Protein AF-0000000087150047 (afdb_homodimer)

Structure (mmCIF, N/CA/C/O backbone):
data_AF-0000000087150047-model_v1
#
loop_
_entity.id
_entity.type
_entity.pdbx_description
1 polymer 'LexA repressor'
#
loop_
_atom_site.group_PDB
_atom_site.id
_atom_site.type_symbol
_atom_site.label_atom_id
_atom_site.label_alt_id
_atom_site.label_comp_id
_atom_site.label_asym_id
_atom_site.label_entity_id
_atom_site.label_seq_id
_atom_site.pdbx_PDB_ins_code
_atom_site.Cartn_x
_atom_site.Cartn_y
_atom_site.Cartn_z
_atom_site.occupancy
_atom_site.B_iso_or_equiv
_atom_site.auth_seq_id
_atom_site.auth_comp_id
_atom_site.auth_asym_id
_atom_site.auth_atom_id
_atom_site.pdbx_PDB_model_num
ATOM 1 N N . MET A 1 1 ? -23.859 -10.047 -27.5 1 30.77 1 MET A N 1
ATOM 2 C CA . MET A 1 1 ? -22.578 -9.75 -26.875 1 30.77 1 MET A CA 1
ATOM 3 C C . MET A 1 1 ? -22.578 -10.164 -25.406 1 30.77 1 MET A C 1
ATOM 5 O O . MET A 1 1 ? -23.469 -9.805 -24.656 1 30.77 1 MET A O 1
ATOM 9 N N . ALA A 1 2 ? -22.109 -11.375 -25.078 1 34.12 2 ALA A N 1
ATOM 10 C CA . ALA A 1 2 ? -22.156 -11.922 -23.719 1 34.12 2 ALA A CA 1
ATOM 11 C C . ALA A 1 2 ? -21.516 -10.961 -22.719 1 34.12 2 ALA A C 1
ATOM 13 O O . ALA A 1 2 ? -20.422 -10.453 -22.938 1 34.12 2 ALA A O 1
ATOM 14 N N . LYS A 1 3 ? -22.312 -10.109 -22.203 1 35.81 3 LYS A N 1
ATOM 15 C CA . LYS A 1 3 ? -21.828 -9.32 -21.078 1 35.81 3 LYS A CA 1
ATOM 16 C C . LYS A 1 3 ? -20.953 -10.172 -20.156 1 35.81 3 LYS A C 1
ATOM 18 O O . LYS A 1 3 ? -21.438 -11.156 -19.578 1 35.81 3 LYS A O 1
ATOM 23 N N . VAL A 1 4 ? -19.859 -10.711 -20.625 1 35.69 4 VAL A N 1
ATOM 24 C CA . VAL A 1 4 ? -18.953 -11.391 -19.703 1 35.69 4 VAL A CA 1
ATOM 25 C C . VAL A 1 4 ? -19.078 -1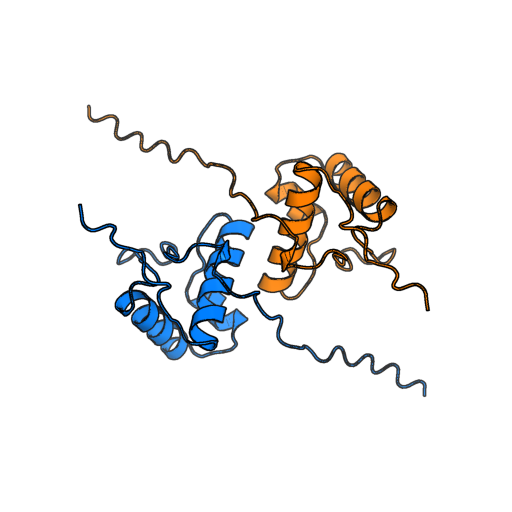0.789 -18.312 1 35.69 4 VAL A C 1
ATOM 27 O O . VAL A 1 4 ? -18.688 -9.641 -18.078 1 35.69 4 VAL A O 1
ATOM 30 N N . SER A 1 5 ? -20.219 -10.719 -17.812 1 40.25 5 SER A N 1
ATOM 31 C CA . SER A 1 5 ? -20.422 -10.344 -16.422 1 40.25 5 SER A CA 1
ATOM 32 C C . SER A 1 5 ? -19.25 -10.773 -15.547 1 40.25 5 SER A C 1
ATOM 34 O O . SER A 1 5 ? -18.844 -11.938 -15.578 1 40.25 5 SER A O 1
ATOM 36 N N . HIS A 1 6 ? -18.062 -10.047 -15.625 1 42.91 6 HIS A N 1
ATOM 37 C CA . HIS A 1 6 ? -16.938 -10.32 -14.742 1 42.91 6 HIS A CA 1
ATOM 38 C C . HIS A 1 6 ? -17.406 -10.961 -13.438 1 42.91 6 HIS A C 1
ATOM 40 O O . HIS A 1 6 ? -18.016 -10.297 -12.602 1 42.91 6 HIS A O 1
ATOM 46 N N . SER A 1 7 ? -17.953 -12.086 -13.391 1 45.75 7 SER A N 1
ATOM 47 C CA . SER A 1 7 ? -18.188 -12.875 -12.188 1 45.75 7 SER A CA 1
ATOM 48 C C . SER A 1 7 ? -17.234 -12.477 -11.062 1 45.75 7 SER A C 1
ATOM 50 O O . SER A 1 7 ? -16.062 -12.18 -11.312 1 45.75 7 SER A O 1
ATOM 52 N N . ALA A 1 8 ? -17.625 -11.773 -10.047 1 52.5 8 ALA A N 1
ATOM 53 C CA . ALA A 1 8 ? -16.875 -11.539 -8.82 1 52.5 8 ALA A CA 1
ATOM 54 C C . ALA A 1 8 ? -15.93 -12.703 -8.531 1 52.5 8 ALA A C 1
ATOM 56 O O . ALA A 1 8 ? -16.375 -13.828 -8.297 1 52.5 8 ALA A O 1
ATOM 57 N N . LYS A 1 9 ? -14.781 -12.898 -9.398 1 61.41 9 LYS A N 1
ATOM 58 C CA . LYS A 1 9 ? -13.859 -14 -9.109 1 61.41 9 LYS A CA 1
ATOM 59 C C . LYS A 1 9 ? -13.695 -14.195 -7.609 1 61.41 9 LYS A C 1
ATOM 61 O O . LYS A 1 9 ? -13.359 -13.258 -6.887 1 61.41 9 LYS A O 1
ATOM 66 N N . ALA A 1 10 ? -14.328 -15.258 -7.066 1 83.75 10 ALA A N 1
ATOM 67 C CA . ALA A 1 10 ? -14.336 -15.641 -5.656 1 83.75 10 ALA A CA 1
ATOM 68 C C . ALA A 1 10 ? -12.953 -16.094 -5.203 1 83.75 10 ALA A C 1
ATOM 70 O O . ALA A 1 10 ? -12.219 -16.734 -5.961 1 83.75 10 ALA A O 1
ATOM 71 N N . PHE A 1 11 ? -12.305 -15.477 -4.426 1 95.06 11 PHE A N 1
ATOM 72 C CA . PHE A 1 11 ? -11.07 -15.922 -3.787 1 95.06 11 PHE A CA 1
ATOM 73 C C . PHE A 1 11 ? -11.273 -16.109 -2.289 1 95.06 11 PHE A C 1
ATOM 75 O O . PHE A 1 11 ? -12.234 -15.586 -1.718 1 95.06 11 PHE A O 1
ATOM 82 N N . THR A 1 12 ? -10.5 -17.047 -1.803 1 95.88 12 THR A N 1
ATOM 83 C CA . THR A 1 12 ? -10.516 -17.266 -0.362 1 95.88 12 THR A CA 1
ATOM 84 C C . THR A 1 12 ? -9.977 -16.047 0.382 1 95.88 12 THR A C 1
ATOM 86 O O . THR A 1 12 ? -9.336 -15.188 -0.219 1 95.88 12 THR A O 1
ATOM 89 N N . PRO A 1 13 ? -10.148 -15.992 1.687 1 95.88 13 PRO A N 1
ATOM 90 C CA . PRO A 1 13 ? -9.586 -14.883 2.469 1 95.88 13 PRO A CA 1
ATOM 91 C C . PRO A 1 13 ? -8.07 -14.773 2.342 1 95.88 13 PRO A C 1
ATOM 93 O O . PRO A 1 13 ? -7.535 -13.672 2.23 1 95.88 13 PRO A O 1
ATOM 96 N N . LYS A 1 14 ? -7.402 -15.844 2.344 1 96.88 14 LYS A N 1
ATOM 97 C CA . LYS A 1 14 ? -5.949 -15.836 2.215 1 96.88 14 LYS A CA 1
ATOM 98 C C . LYS A 1 14 ? -5.523 -15.328 0.841 1 96.88 14 LYS A C 1
ATOM 100 O O . LYS A 1 14 ? -4.602 -14.516 0.734 1 96.88 14 LYS A O 1
ATOM 105 N N . GLN A 1 15 ? -6.172 -15.812 -0.179 1 98.06 15 GLN A N 1
ATOM 106 C CA . GLN A 1 15 ? -5.91 -15.344 -1.533 1 98.06 15 GLN A CA 1
ATOM 107 C C . GLN A 1 15 ? -6.133 -13.836 -1.645 1 98.06 15 GLN A C 1
ATOM 109 O O . GLN A 1 15 ? -5.344 -13.133 -2.277 1 98.06 15 GLN A O 1
ATOM 114 N N . GLY A 1 16 ? -7.207 -13.438 -0.974 1 97.88 16 GLY A N 1
ATOM 115 C CA . GLY A 1 16 ? -7.523 -12.023 -0.966 1 97.88 16 GLY A CA 1
ATOM 116 C C . GLY A 1 16 ? -6.43 -11.172 -0.348 1 97.88 16 GLY A C 1
ATOM 1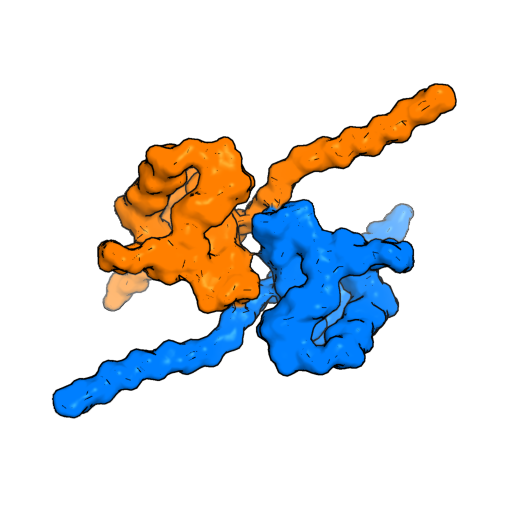17 O O . GLY A 1 16 ? -6.129 -10.078 -0.843 1 97.88 16 GLY A O 1
ATOM 118 N N . GLN A 1 17 ? -5.863 -11.648 0.708 1 98.06 17 GLN A N 1
ATOM 119 C CA . GLN A 1 17 ? -4.785 -10.922 1.364 1 98.06 17 GLN A CA 1
ATOM 120 C C . GLN A 1 17 ? -3.564 -10.805 0.456 1 98.06 17 GLN A C 1
ATOM 122 O O . GLN A 1 17 ? -2.898 -9.773 0.43 1 98.06 17 GLN A O 1
ATOM 127 N N . TYR A 1 18 ? -3.254 -11.875 -0.279 1 98.56 18 TYR A N 1
ATOM 128 C CA . TYR A 1 18 ? -2.156 -11.805 -1.237 1 98.56 18 TYR A CA 1
ATOM 129 C C . TYR A 1 18 ? -2.459 -10.797 -2.34 1 98.56 18 TYR A C 1
ATOM 131 O O . TYR A 1 18 ? -1.593 -10.008 -2.723 1 98.56 18 TYR A O 1
ATOM 139 N N . LEU A 1 19 ? -3.691 -10.828 -2.822 1 98.5 19 LEU A N 1
ATOM 140 C CA . LEU A 1 19 ? -4.09 -9.883 -3.861 1 98.5 19 LEU A CA 1
ATOM 141 C C . LEU A 1 19 ? -4 -8.445 -3.357 1 98.5 19 LEU A C 1
ATOM 143 O O . LEU A 1 19 ? -3.51 -7.562 -4.066 1 98.5 19 LEU A O 1
ATOM 147 N N . ALA A 1 20 ? -4.48 -8.289 -2.141 1 98.31 20 ALA A N 1
ATOM 148 C CA . ALA A 1 20 ? -4.43 -6.969 -1.523 1 98.31 20 ALA A CA 1
ATOM 149 C C . ALA A 1 20 ? -2.99 -6.492 -1.363 1 98.31 20 ALA A C 1
ATOM 151 O O . ALA A 1 20 ? -2.682 -5.328 -1.622 1 98.31 20 ALA A O 1
ATOM 152 N N . PHE A 1 21 ? -2.158 -7.371 -0.977 1 98.56 21 PHE A N 1
ATOM 153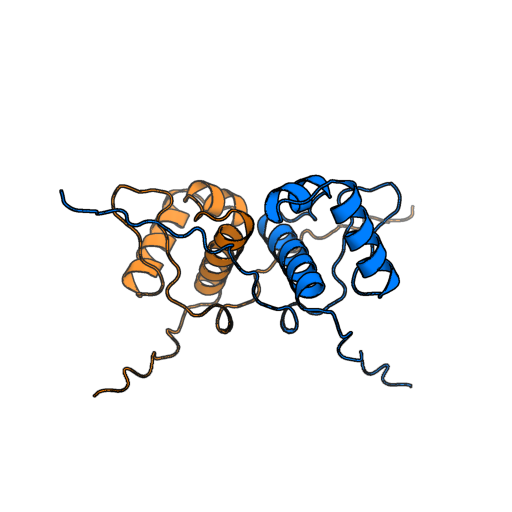 C CA . PHE A 1 21 ? -0.754 -7.016 -0.802 1 98.56 21 PHE A CA 1
ATOM 154 C C . PHE A 1 21 ? -0.123 -6.629 -2.135 1 98.56 21 PHE A C 1
ATOM 156 O O . PHE A 1 21 ? 0.557 -5.605 -2.23 1 98.56 21 PHE A O 1
ATOM 163 N N . ILE A 1 22 ? -0.292 -7.43 -3.152 1 98.56 22 ILE A N 1
ATOM 164 C CA . ILE A 1 22 ? 0.297 -7.172 -4.465 1 98.56 22 ILE A CA 1
ATOM 165 C C . ILE A 1 22 ? -0.174 -5.816 -4.984 1 98.56 22 ILE A C 1
ATOM 167 O O . ILE A 1 22 ? 0.626 -5.027 -5.492 1 98.56 22 ILE A O 1
ATOM 171 N N . ASP A 1 23 ? -1.428 -5.562 -4.84 1 98 23 ASP A N 1
ATOM 172 C CA . ASP A 1 23 ? -1.991 -4.297 -5.305 1 98 23 ASP A CA 1
ATOM 173 C C . ASP A 1 23 ? -1.402 -3.117 -4.539 1 98 23 ASP A C 1
ATOM 175 O O . ASP A 1 23 ? -0.929 -2.152 -5.141 1 98 23 ASP A O 1
ATOM 179 N N . ALA A 1 24 ? -1.466 -3.188 -3.205 1 98.19 24 ALA A N 1
ATOM 180 C CA . ALA A 1 24 ? -0.951 -2.109 -2.363 1 98.19 24 ALA A CA 1
ATOM 181 C C . ALA A 1 24 ? 0.534 -1.872 -2.623 1 98.19 24 ALA A C 1
ATOM 183 O O . ALA A 1 24 ? 0.974 -0.727 -2.75 1 98.19 24 ALA A O 1
ATOM 184 N N . TYR A 1 25 ? 1.269 -2.936 -2.699 1 98.25 25 TYR A N 1
ATOM 185 C CA . TYR A 1 25 ? 2.701 -2.844 -2.963 1 98.25 25 TYR A CA 1
ATOM 186 C C . TYR A 1 25 ? 2.969 -2.127 -4.281 1 98.25 25 TYR A C 1
ATOM 188 O O . TYR A 1 25 ? 3.828 -1.245 -4.352 1 98.25 25 TYR A O 1
ATOM 196 N N . THR A 1 26 ? 2.273 -2.527 -5.301 1 97.88 26 THR A N 1
ATOM 197 C CA . THR A 1 26 ? 2.459 -1.966 -6.633 1 97.88 26 THR A CA 1
ATOM 198 C C . THR A 1 26 ? 2.156 -0.47 -6.637 1 97.88 26 THR A C 1
ATOM 200 O O . THR A 1 26 ? 2.873 0.312 -7.266 1 97.88 26 THR A O 1
ATOM 203 N N . ARG A 1 27 ? 1.175 -0.098 -5.926 1 96.69 27 ARG A N 1
ATOM 204 C CA . ARG A 1 27 ? 0.787 1.309 -5.902 1 96.69 27 ARG A CA 1
ATOM 205 C C . ARG A 1 27 ? 1.784 2.139 -5.102 1 96.69 27 ARG A C 1
ATOM 207 O O . ARG A 1 27 ? 2.102 3.27 -5.477 1 96.69 27 ARG A O 1
ATOM 214 N N . VAL A 1 28 ? 2.33 1.578 -4.082 1 97.31 28 VAL A N 1
ATOM 215 C CA . VAL A 1 28 ? 3.279 2.271 -3.217 1 97.31 28 VAL A CA 1
ATOM 216 C C . VAL A 1 28 ? 4.633 2.381 -3.918 1 97.31 28 VAL A C 1
ATOM 218 O O . VAL A 1 28 ? 5.281 3.426 -3.865 1 97.31 28 VAL A O 1
ATOM 221 N N . HIS A 1 29 ? 4.996 1.339 -4.664 1 96.56 29 HIS A N 1
ATOM 222 C CA . HIS A 1 29 ? 6.348 1.257 -5.207 1 96.56 29 HIS A CA 1
ATOM 223 C C . HIS A 1 29 ? 6.355 1.523 -6.707 1 96.56 29 HIS A C 1
ATOM 225 O O . HIS A 1 29 ? 7.422 1.64 -7.316 1 96.56 29 HIS A O 1
ATOM 231 N N . ARG A 1 30 ? 5.18 1.503 -7.348 1 94.56 30 ARG A N 1
ATOM 232 C CA . ARG A 1 30 ? 5.023 1.701 -8.781 1 94.56 30 ARG A CA 1
ATOM 233 C C . ARG A 1 30 ? 5.637 0.545 -9.562 1 94.56 30 ARG A C 1
ATOM 235 O O . ARG A 1 30 ? 6.184 0.744 -10.656 1 94.56 30 ARG A O 1
ATOM 242 N N . ARG A 1 31 ? 5.766 -0.586 -8.93 1 96 31 ARG A N 1
ATOM 243 C CA . ARG A 1 31 ? 6.203 -1.857 -9.492 1 96 31 ARG A CA 1
ATOM 244 C C . ARG A 1 31 ? 5.652 -3.033 -8.695 1 96 31 ARG A C 1
ATOM 246 O O . ARG A 1 31 ? 5.488 -2.941 -7.48 1 96 31 ARG A O 1
ATOM 253 N N . PRO A 1 32 ? 5.453 -4.086 -9.344 1 97.94 32 PRO A N 1
ATOM 254 C CA . PRO A 1 32 ? 4.945 -5.246 -8.602 1 97.94 32 PRO A CA 1
ATOM 255 C C . PRO A 1 32 ? 6.004 -5.879 -7.703 1 97.94 32 PRO A C 1
ATOM 257 O O . PRO A 1 32 ? 7.203 -5.734 -7.961 1 97.94 32 PRO A O 1
ATOM 260 N N . PRO A 1 33 ? 5.535 -6.461 -6.645 1 98.25 33 PRO A N 1
ATOM 261 C CA . PRO A 1 33 ? 6.48 -7.133 -5.75 1 98.25 33 PRO A CA 1
ATOM 262 C C . PRO A 1 33 ? 7.094 -8.383 -6.379 1 98.25 33 PRO A C 1
ATOM 264 O O . PRO A 1 33 ? 6.512 -8.969 -7.297 1 98.25 33 PRO A O 1
ATOM 267 N N . ALA A 1 34 ? 8.227 -8.68 -5.895 1 98.19 34 ALA A N 1
ATOM 268 C CA . ALA A 1 34 ? 8.82 -9.992 -6.137 1 98.19 34 ALA A CA 1
ATOM 269 C C . ALA A 1 34 ? 8.359 -11.008 -5.098 1 98.19 34 ALA A C 1
ATOM 271 O O . ALA A 1 34 ? 7.824 -10.633 -4.051 1 98.19 34 ALA A O 1
ATOM 272 N N . GLU A 1 35 ? 8.547 -12.234 -5.441 1 98.06 35 GLU A N 1
ATOM 273 C CA . GLU A 1 35 ? 8.062 -13.281 -4.547 1 98.06 35 GLU A CA 1
ATOM 274 C C . GLU A 1 35 ? 8.703 -13.164 -3.164 1 98.06 35 GLU A C 1
ATOM 276 O O . GLU A 1 35 ? 8.047 -13.422 -2.15 1 98.06 35 GLU A O 1
ATOM 281 N N . TRP A 1 36 ? 9.938 -12.695 -3.111 1 97.62 36 TRP A N 1
ATOM 282 C CA . TRP A 1 36 ? 10.602 -12.648 -1.812 1 97.62 36 TRP A CA 1
ATOM 283 C C . TRP A 1 36 ? 10 -11.555 -0.936 1 97.62 36 TRP A C 1
ATOM 285 O O . TRP A 1 36 ? 9.969 -11.68 0.291 1 97.62 36 TRP A O 1
ATOM 295 N N . GLU A 1 37 ? 9.469 -10.508 -1.485 1 97.88 37 GLU A N 1
ATOM 296 C CA . GLU A 1 37 ? 8.781 -9.477 -0.709 1 97.88 37 GLU A CA 1
ATOM 297 C C . GLU A 1 37 ? 7.492 -10.016 -0.097 1 97.88 37 GLU A C 1
ATOM 299 O O . GLU A 1 37 ? 7.148 -9.68 1.037 1 97.88 37 GLU A O 1
ATOM 304 N N . MET A 1 38 ? 6.848 -10.828 -0.88 1 98.25 38 MET A N 1
ATOM 305 C CA . MET A 1 38 ? 5.633 -11.453 -0.371 1 98.25 38 MET A CA 1
ATOM 306 C C . MET A 1 38 ? 5.957 -12.422 0.761 1 98.25 38 MET A C 1
ATOM 308 O O . MET A 1 38 ? 5.242 -12.477 1.763 1 98.25 38 MET A O 1
ATOM 312 N N . GLN A 1 39 ? 7.094 -13.188 0.583 1 97.75 39 GLN A N 1
ATOM 313 C CA . GLN A 1 39 ? 7.555 -14.094 1.626 1 97.75 39 GLN A CA 1
ATOM 314 C C . GLN A 1 39 ? 7.766 -13.359 2.945 1 97.75 39 GLN A C 1
ATOM 316 O O . GLN A 1 39 ? 7.309 -13.812 3.996 1 97.75 39 GLN A O 1
ATOM 321 N N . ARG A 1 40 ? 8.383 -12.305 2.83 1 96.81 40 ARG A N 1
ATOM 322 C CA . ARG A 1 40 ? 8.711 -11.508 4.008 1 96.81 40 ARG A CA 1
ATOM 323 C C . ARG A 1 40 ? 7.457 -10.945 4.66 1 96.81 40 ARG A C 1
ATOM 325 O O . ARG A 1 40 ? 7.32 -10.984 5.887 1 96.81 40 ARG A O 1
ATOM 332 N N . HIS A 1 41 ? 6.559 -10.547 3.879 1 97.44 41 HIS A N 1
ATOM 333 C CA . HIS A 1 41 ? 5.355 -9.922 4.414 1 97.44 41 HIS A CA 1
ATOM 334 C C . HIS A 1 41 ? 4.473 -10.945 5.125 1 97.44 41 HIS A C 1
ATOM 336 O O . HIS A 1 41 ? 3.965 -10.68 6.215 1 97.44 41 HIS A O 1
ATOM 342 N N . PHE A 1 42 ? 4.344 -12.039 4.516 1 97.25 42 PHE A N 1
ATOM 343 C CA . PHE A 1 42 ? 3.393 -13.016 5.035 1 97.25 42 PHE A CA 1
ATOM 344 C C . PHE A 1 42 ? 4.09 -14.016 5.949 1 97.25 42 PHE A C 1
ATOM 346 O O . PHE A 1 42 ? 3.43 -14.812 6.621 1 97.25 42 PHE A O 1
ATOM 353 N N . GLY A 1 43 ? 5.363 -13.977 5.949 1 97.12 43 GLY A N 1
ATOM 354 C CA . GLY A 1 43 ? 6.102 -14.883 6.82 1 97.12 43 GLY A CA 1
ATOM 355 C C . GLY A 1 43 ? 5.988 -16.328 6.406 1 97.12 43 GLY A C 1
ATOM 356 O O . GLY A 1 43 ? 5.746 -17.203 7.242 1 97.12 43 GLY A O 1
ATOM 357 N N . VAL A 1 44 ? 6.172 -16.578 5.141 1 97.62 44 VAL A N 1
ATOM 358 C CA . VAL A 1 44 ? 6.039 -17.938 4.613 1 97.62 44 VAL A CA 1
ATOM 359 C C . VAL A 1 44 ? 7.297 -18.312 3.84 1 97.62 44 VAL A C 1
ATOM 361 O O . VAL A 1 44 ? 8.141 -17.469 3.549 1 97.62 44 VAL A O 1
ATOM 364 N N . THR A 1 45 ? 7.41 -19.625 3.482 1 98.19 45 THR A N 1
ATOM 365 C CA . THR A 1 45 ? 8.562 -20.156 2.764 1 98.19 45 THR A CA 1
ATOM 366 C C . THR A 1 45 ? 8.461 -19.844 1.272 1 98.19 45 THR A C 1
ATOM 368 O O . THR A 1 45 ? 7.367 -19.594 0.76 1 98.19 45 THR A O 1
ATOM 371 N N . PRO A 1 46 ? 9.57 -19.844 0.601 1 98.06 46 PRO A N 1
ATOM 372 C CA . PRO A 1 46 ? 9.57 -19.562 -0.839 1 98.06 46 PRO A CA 1
ATOM 373 C C . PRO A 1 46 ? 8.648 -20.5 -1.612 1 98.06 46 PRO A C 1
ATOM 375 O O . PRO A 1 46 ? 7.871 -20.047 -2.457 1 98.06 46 PRO A O 1
ATOM 378 N N . PRO A 1 47 ? 8.641 -21.828 -1.367 1 98.44 47 PRO A N 1
ATOM 379 C CA . PRO A 1 47 ? 7.719 -22.688 -2.117 1 98.44 47 PRO A CA 1
ATOM 380 C C . PRO A 1 47 ? 6.254 -22.328 -1.867 1 98.44 47 PRO A C 1
ATOM 382 O O . PRO A 1 47 ? 5.422 -22.453 -2.77 1 98.44 47 PRO A O 1
ATOM 385 N N . SER A 1 48 ? 6.043 -21.875 -0.636 1 98.44 48 SER A N 1
ATOM 386 C CA . SER A 1 48 ? 4.668 -21.547 -0.279 1 98.44 48 SER A CA 1
ATOM 387 C C . SER A 1 48 ? 4.164 -20.344 -1.08 1 98.44 48 SER A C 1
ATOM 389 O O . SER A 1 48 ? 3.043 -20.359 -1.59 1 98.44 48 SER A O 1
ATOM 391 N N . VAL A 1 49 ? 5.004 -19.328 -1.183 1 98.56 49 VAL A N 1
ATOM 392 C CA . VAL A 1 49 ? 4.621 -18.156 -1.948 1 98.56 49 VAL A CA 1
ATOM 393 C C . VAL A 1 49 ? 4.473 -18.516 -3.424 1 98.56 49 VAL A C 1
ATOM 395 O O . VAL A 1 49 ? 3.523 -18.094 -4.082 1 98.56 49 VAL A O 1
ATOM 398 N N . HIS A 1 50 ? 5.387 -19.281 -3.857 1 98.19 50 HIS A N 1
ATOM 399 C CA . HIS A 1 50 ? 5.344 -19.672 -5.262 1 98.19 50 HIS A CA 1
ATOM 400 C C . HIS A 1 50 ? 4.059 -20.422 -5.582 1 98.19 50 HIS A C 1
ATOM 402 O O . HIS A 1 50 ? 3.404 -20.141 -6.586 1 98.19 50 HIS A O 1
ATOM 408 N N . GLN A 1 51 ? 3.715 -21.328 -4.766 1 98.56 51 GLN A N 1
ATOM 409 C CA . GLN A 1 51 ? 2.479 -22.078 -4.953 1 98.56 51 GLN A CA 1
ATOM 410 C C . GLN A 1 51 ? 1.267 -21.156 -4.957 1 98.56 51 GLN A C 1
ATOM 412 O O . GLN A 1 51 ? 0.333 -21.359 -5.738 1 98.56 51 GLN A O 1
ATOM 417 N N . MET A 1 52 ? 1.27 -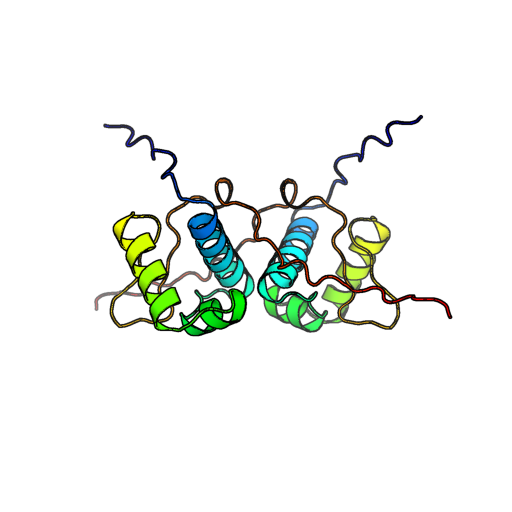20.172 -4.066 1 98.62 52 MET A N 1
ATOM 418 C CA . MET A 1 52 ? 0.176 -19.219 -4.027 1 98.62 52 MET A CA 1
ATOM 419 C C . MET A 1 52 ? 0.096 -18.422 -5.328 1 98.62 52 MET A C 1
ATOM 421 O O . MET A 1 52 ? -0.991 -18.219 -5.871 1 98.62 52 MET A O 1
ATOM 425 N N . VAL A 1 53 ? 1.221 -18 -5.84 1 98.19 53 VAL A N 1
ATOM 426 C CA . VAL A 1 53 ? 1.281 -17.25 -7.082 1 98.19 53 VAL A CA 1
ATOM 427 C C . VAL A 1 53 ? 0.721 -18.078 -8.227 1 98.19 53 VAL A C 1
ATOM 429 O O . VAL A 1 53 ? -0.085 -17.594 -9.023 1 98.19 53 VAL A O 1
ATOM 432 N N . LEU A 1 54 ? 1.086 -19.328 -8.273 1 98 54 LEU A N 1
ATOM 433 C CA . LEU A 1 54 ? 0.565 -20.234 -9.297 1 98 54 LEU A CA 1
ATOM 434 C C . LEU A 1 54 ? -0.947 -20.391 -9.164 1 98 54 LEU A C 1
ATOM 436 O O . LEU A 1 54 ? -1.663 -20.375 -10.172 1 98 54 LEU A O 1
ATOM 440 N N . THR A 1 55 ? -1.375 -20.609 -8.008 1 98.31 55 THR A N 1
ATOM 441 C CA . THR A 1 55 ? -2.797 -20.797 -7.73 1 98.31 55 THR A CA 1
ATOM 442 C C . THR A 1 55 ? -3.592 -19.562 -8.188 1 98.31 55 THR A C 1
ATOM 444 O O . THR A 1 55 ? -4.625 -19.703 -8.844 1 98.31 55 THR A O 1
ATOM 447 N N . LEU A 1 56 ? -3.082 -18.406 -7.836 1 98.31 56 LEU A N 1
ATOM 448 C CA . LEU A 1 56 ? -3.742 -17.156 -8.219 1 98.31 56 LEU A CA 1
ATOM 449 C C . LEU A 1 56 ? -3.777 -17.016 -9.742 1 98.31 56 LEU A C 1
ATOM 451 O O . LEU A 1 56 ? -4.781 -16.562 -10.305 1 98.31 56 LEU A O 1
ATOM 455 N N . GLU A 1 57 ? -2.678 -17.359 -10.344 1 97.88 57 GLU A N 1
ATOM 456 C CA . GLU A 1 57 ? -2.6 -17.266 -11.805 1 97.88 57 GLU A CA 1
ATOM 457 C C . GLU A 1 57 ? -3.566 -18.25 -12.461 1 97.88 57 GLU A C 1
ATOM 459 O O . GLU A 1 57 ? -4.289 -17.875 -13.391 1 97.88 57 GLU A O 1
ATOM 464 N N . ARG A 1 58 ? -3.646 -19.422 -12 1 97.12 58 ARG A N 1
ATOM 465 C CA . ARG A 1 58 ? -4.539 -20.438 -12.531 1 97.12 58 ARG A CA 1
ATOM 466 C C . ARG A 1 58 ? -6 -20.047 -12.367 1 97.12 58 ARG A C 1
ATOM 468 O O . ARG A 1 58 ? -6.832 -20.328 -13.227 1 97.12 58 ARG A O 1
ATOM 475 N N . ALA A 1 59 ? -6.23 -19.359 -11.289 1 96.81 59 ALA A N 1
ATOM 476 C CA . ALA A 1 59 ? -7.594 -18.938 -10.984 1 96.81 59 ALA A CA 1
ATOM 477 C C . ALA A 1 59 ? -7.977 -17.703 -11.797 1 96.81 59 ALA A C 1
ATOM 479 O O . ALA A 1 59 ? -9.117 -17.234 -11.742 1 96.81 59 ALA A O 1
ATOM 480 N N . GLY A 1 60 ? -7.008 -17.125 -12.453 1 97.12 60 GLY A N 1
ATOM 481 C CA . GLY A 1 60 ? -7.281 -15.953 -13.273 1 97.12 60 GLY A CA 1
ATOM 482 C C . GLY A 1 60 ? -7.344 -14.664 -12.477 1 97.12 60 GLY A C 1
ATOM 483 O O . GLY A 1 60 ? -7.945 -13.68 -12.914 1 97.12 60 GLY A O 1
ATOM 484 N N . LEU A 1 61 ? -6.805 -14.734 -11.305 1 97.94 61 LEU A N 1
ATOM 485 C CA . LEU A 1 61 ? -6.848 -13.578 -10.422 1 97.94 61 LEU A CA 1
ATOM 486 C C . LEU A 1 61 ? -5.641 -12.672 -10.648 1 97.94 61 LEU A C 1
ATOM 488 O O . LEU A 1 61 ? -5.66 -11.5 -10.273 1 97.94 61 LEU A O 1
ATOM 492 N N . ILE A 1 62 ? -4.535 -13.234 -11.172 1 98.12 62 ILE A N 1
ATOM 493 C CA . ILE A 1 62 ? -3.357 -12.469 -11.547 1 98.12 62 ILE A CA 1
ATOM 494 C C . ILE A 1 62 ? -2.836 -12.953 -12.898 1 98.12 62 ILE A C 1
ATOM 496 O O . ILE A 1 62 ? -3.254 -14.008 -13.391 1 98.12 62 ILE A O 1
ATOM 500 N N . ARG A 1 63 ? -2.068 -12.148 -13.492 1 98.12 63 ARG A N 1
ATOM 501 C CA . ARG A 1 63 ? -1.276 -12.531 -14.656 1 98.12 63 ARG A CA 1
ATOM 502 C C . ARG A 1 63 ? 0.178 -12.102 -14.492 1 98.12 63 ARG A C 1
ATOM 504 O O . ARG A 1 63 ? 0.461 -11.078 -13.867 1 98.12 63 ARG A O 1
ATOM 511 N N . ARG A 1 64 ? 1.104 -12.898 -14.938 1 96.81 64 ARG A N 1
ATOM 512 C CA . ARG A 1 64 ? 2.52 -12.555 -14.875 1 96.81 64 ARG A CA 1
ATOM 513 C C . ARG A 1 64 ? 3.248 -12.977 -16.141 1 96.81 64 ARG A C 1
ATOM 515 O O . ARG A 1 64 ? 2.75 -13.812 -16.906 1 96.81 64 ARG A O 1
ATOM 522 N N . GLN A 1 65 ? 4.324 -12.367 -16.5 1 96.5 65 GLN A N 1
ATOM 523 C CA . GLN A 1 65 ? 5.168 -12.695 -17.641 1 96.5 65 GLN A CA 1
ATOM 524 C C . GLN A 1 65 ? 6.285 -13.656 -17.25 1 96.5 65 GLN A C 1
ATOM 526 O O . GLN A 1 65 ? 7.051 -13.375 -16.328 1 96.5 65 GLN A O 1
ATOM 531 N N . PRO A 1 66 ? 6.301 -14.742 -17.984 1 92.44 66 PRO A N 1
ATOM 532 C CA . PRO A 1 66 ? 7.387 -15.68 -17.688 1 92.44 66 PRO A CA 1
ATOM 533 C C . PRO A 1 66 ? 8.766 -15.023 -17.75 1 92.44 66 PRO A C 1
ATOM 535 O O . PRO A 1 66 ? 9.016 -14.203 -18.641 1 92.44 66 PRO A O 1
ATOM 538 N N . GLY A 1 67 ? 9.586 -15.305 -16.719 1 92.75 67 GLY A N 1
ATOM 539 C CA . GLY A 1 67 ? 10.945 -14.789 -16.719 1 92.75 67 GLY A CA 1
ATOM 540 C C . GLY A 1 67 ? 11.047 -13.367 -16.172 1 92.75 67 GLY A C 1
ATOM 541 O O . GLY A 1 67 ? 12.141 -12.812 -16.078 1 92.75 67 GLY A O 1
ATOM 542 N N . SER A 1 68 ? 9.953 -12.766 -15.844 1 95.88 68 SER A N 1
ATOM 543 C CA . SER A 1 68 ? 9.93 -11.414 -15.305 1 95.88 68 SER A CA 1
ATOM 544 C C . SER A 1 68 ? 9.422 -11.391 -13.867 1 95.88 68 SER A C 1
ATOM 546 O O . SER A 1 68 ? 8.211 -11.391 -13.633 1 95.88 68 SER A O 1
ATOM 548 N N . PRO A 1 69 ? 10.273 -11.359 -12.836 1 94.25 69 PRO A N 1
ATOM 549 C CA . PRO A 1 69 ? 9.891 -11.523 -11.43 1 94.25 69 PRO A CA 1
ATOM 550 C C . PRO A 1 69 ? 8.992 -10.398 -10.93 1 94.25 69 PRO A C 1
ATOM 552 O O . PRO A 1 69 ? 8.281 -10.562 -9.938 1 94.25 69 PRO A O 1
ATOM 555 N N . ARG A 1 70 ? 8.992 -9.258 -11.562 1 96.94 70 ARG A N 1
ATOM 556 C CA . ARG A 1 70 ? 8.203 -8.109 -11.133 1 96.94 70 ARG A CA 1
ATOM 557 C C . ARG A 1 70 ? 7.16 -7.734 -12.18 1 96.94 70 ARG A C 1
ATOM 559 O O . ARG A 1 70 ? 6.977 -6.555 -12.484 1 96.94 70 ARG A O 1
ATOM 566 N N . SER A 1 71 ? 6.434 -8.797 -12.656 1 98.06 71 SER A N 1
ATOM 567 C CA . SER A 1 71 ? 5.465 -8.555 -13.727 1 98.06 71 SER A CA 1
ATOM 568 C C . SER A 1 71 ? 4.047 -8.891 -13.266 1 98.06 71 SER A C 1
ATOM 570 O O . SER A 1 71 ? 3.107 -8.844 -14.062 1 98.06 71 SER A O 1
ATOM 572 N N . ILE A 1 72 ? 3.871 -9.156 -11.977 1 98.5 72 ILE A N 1
ATOM 573 C CA . ILE A 1 72 ? 2.568 -9.617 -11.508 1 98.5 72 ILE A CA 1
ATOM 574 C C . ILE A 1 72 ? 1.554 -8.484 -11.602 1 98.5 72 ILE A C 1
ATOM 576 O O . ILE A 1 72 ? 1.822 -7.363 -11.156 1 98.5 72 ILE A O 1
ATOM 580 N N . GLU A 1 73 ? 0.445 -8.844 -12.242 1 97.69 73 GLU A N 1
ATOM 581 C CA . GLU A 1 73 ? -0.673 -7.914 -12.336 1 97.69 73 GLU A CA 1
ATOM 582 C C . GLU A 1 73 ? -1.938 -8.5 -11.719 1 97.69 73 GLU A C 1
ATOM 584 O O . GLU A 1 73 ? -2.332 -9.625 -12.055 1 97.69 73 GLU A O 1
ATOM 589 N N . VAL A 1 74 ? -2.525 -7.754 -10.859 1 98.06 74 VAL A N 1
ATOM 590 C CA . VAL A 1 74 ? -3.787 -8.172 -10.258 1 98.06 74 VAL A CA 1
ATOM 591 C C . VAL A 1 74 ? -4.938 -7.883 -11.219 1 98.06 74 VAL A C 1
ATOM 593 O O . VAL A 1 74 ? -5.055 -6.77 -11.742 1 98.06 74 VAL A O 1
ATOM 596 N N . LEU A 1 75 ? -5.805 -8.852 -11.453 1 97.31 75 LEU A N 1
ATOM 597 C CA . LEU A 1 75 ? -6.883 -8.727 -12.422 1 97.31 75 LEU A CA 1
ATOM 598 C C . LEU A 1 75 ? -8.211 -8.445 -11.719 1 97.31 75 LEU A C 1
ATOM 600 O O . LEU A 1 75 ? -9.234 -8.258 -12.383 1 97.31 75 LEU A O 1
ATOM 604 N N . VAL A 1 76 ? -8.219 -8.336 -10.43 1 96.44 76 VAL A N 1
ATOM 605 C CA . VAL A 1 76 ? -9.375 -7.988 -9.617 1 96.44 76 VAL A CA 1
ATOM 606 C C . VA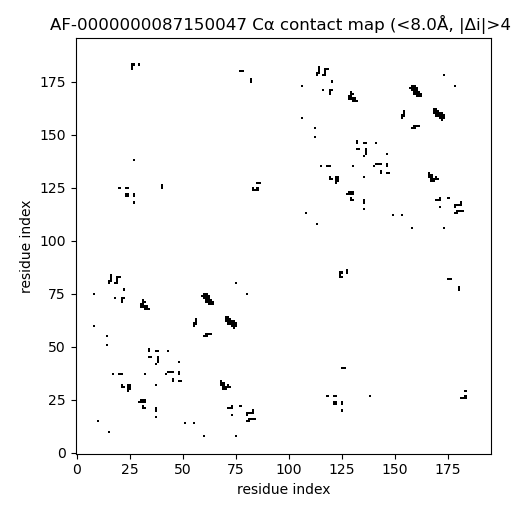L A 1 76 ? -9.43 -6.477 -9.422 1 96.44 76 VAL A C 1
ATOM 608 O O . VAL A 1 76 ? -8.422 -5.852 -9.086 1 96.44 76 VAL A O 1
ATOM 611 N N . PRO A 1 77 ? -10.555 -5.891 -9.664 1 95.06 77 PRO A N 1
ATOM 612 C CA . PRO A 1 77 ? -10.664 -4.453 -9.398 1 95.06 77 PRO A CA 1
ATOM 613 C C . PRO A 1 77 ? -10.312 -4.094 -7.957 1 95.06 77 PRO A C 1
ATOM 615 O O . PRO A 1 77 ? -10.664 -4.824 -7.027 1 95.06 77 PRO A O 1
ATOM 618 N N . PRO A 1 78 ? -9.625 -2.967 -7.828 1 93.94 78 PRO A N 1
ATOM 619 C CA . PRO A 1 78 ? -9.156 -2.578 -6.492 1 93.94 78 PRO A CA 1
ATOM 620 C C . PRO A 1 78 ? -10.297 -2.459 -5.484 1 93.94 78 PRO A C 1
ATOM 622 O O . PRO A 1 78 ? -10.102 -2.727 -4.293 1 93.94 78 PRO A O 1
ATOM 625 N N . ASP A 1 79 ? -11.453 -2.008 -5.914 1 91.19 79 ASP A N 1
ATOM 626 C CA . ASP A 1 79 ? -12.578 -1.785 -5.008 1 91.19 79 ASP A CA 1
ATOM 627 C C . ASP A 1 79 ? -13.164 -3.109 -4.527 1 91.19 79 ASP A C 1
ATOM 629 O O . ASP A 1 79 ? -13.953 -3.135 -3.58 1 91.19 79 ASP A O 1
ATOM 633 N N . GLN A 1 80 ? -12.773 -4.199 -5.07 1 94.62 80 GLN A N 1
ATOM 634 C CA . GLN A 1 80 ? -13.281 -5.512 -4.684 1 94.62 80 GLN A CA 1
ATOM 635 C C . GLN A 1 80 ? -12.273 -6.254 -3.814 1 94.62 80 GLN A C 1
ATOM 637 O O . GLN A 1 80 ? -12.562 -7.344 -3.316 1 94.62 80 GLN A O 1
ATOM 642 N N . LEU A 1 81 ? -11.109 -5.688 -3.684 1 96.25 81 LEU A N 1
ATOM 643 C CA . LEU A 1 81 ? -10.078 -6.297 -2.854 1 96.25 81 LEU A CA 1
ATOM 644 C C . LEU A 1 81 ? -10.344 -6.035 -1.374 1 96.25 81 LEU A C 1
ATOM 646 O O . LEU A 1 81 ? -10.852 -4.973 -1.01 1 96.25 81 LEU A O 1
ATOM 650 N N . PRO A 1 82 ? -10.039 -7.023 -0.542 1 95.25 82 PRO A N 1
ATOM 651 C CA . PRO A 1 82 ? -10.125 -6.75 0.896 1 95.25 82 PRO A CA 1
ATOM 652 C C . PRO A 1 82 ? -9.047 -5.781 1.374 1 95.25 82 PRO A C 1
ATOM 654 O O . PRO A 1 82 ? -8.055 -5.551 0.668 1 95.25 82 PRO A O 1
ATOM 657 N N . VAL A 1 83 ? -9.266 -5.23 2.545 1 94.62 83 VAL A N 1
ATOM 658 C CA . VAL A 1 83 ? -8.234 -4.418 3.184 1 94.62 83 VAL A CA 1
ATOM 659 C C . VAL A 1 83 ? -7.078 -5.312 3.631 1 94.62 83 VAL A C 1
ATOM 661 O O . VAL A 1 83 ? -7.301 -6.375 4.219 1 94.62 83 VAL A O 1
ATOM 664 N N . LEU A 1 84 ? -5.953 -4.879 3.291 1 96.69 84 LEU A N 1
ATOM 665 C CA . LEU A 1 84 ? -4.773 -5.602 3.754 1 96.69 84 LEU A CA 1
ATOM 666 C C . LEU A 1 84 ? -4.633 -5.5 5.27 1 96.69 84 LEU A C 1
ATOM 668 O O . LEU A 1 84 ? -4.551 -4.398 5.816 1 96.69 84 LEU A O 1
ATOM 672 N N . GLU A 1 85 ? -4.633 -6.66 5.863 1 92.56 85 GLU A N 1
ATOM 673 C CA . GLU A 1 85 ? -4.555 -6.703 7.32 1 92.56 85 GLU A CA 1
ATOM 674 C C . GLU A 1 85 ? -3.115 -6.555 7.805 1 92.56 85 GLU A C 1
ATOM 676 O O . GLU A 1 85 ? -2.189 -7.082 7.184 1 92.56 85 GLU A O 1
ATOM 681 N N . ILE A 1 86 ? -2.84 -5.73 8.734 1 82 86 ILE A N 1
ATOM 682 C CA . ILE A 1 86 ? -1.55 -5.656 9.414 1 82 86 ILE A CA 1
ATOM 683 C C . ILE A 1 86 ? -1.482 -6.711 10.516 1 82 86 ILE A C 1
ATOM 685 O O . ILE A 1 86 ? -2.354 -6.766 11.383 1 82 86 ILE A O 1
ATOM 689 N N . PRO A 1 87 ? -0.601 -7.617 10.242 1 64.56 87 PRO A N 1
ATOM 690 C CA . PRO A 1 87 ? -0.58 -8.633 11.305 1 64.56 87 PRO A CA 1
ATOM 691 C C . PRO A 1 87 ? -0.519 -8.023 12.703 1 64.56 87 PRO A C 1
ATOM 693 O O . PRO A 1 87 ? 0.085 -6.969 12.891 1 64.56 87 PRO A O 1
ATOM 696 N N . ASN A 1 88 ? -1.663 -8.102 13.453 1 54.38 88 ASN A N 1
ATOM 697 C CA . ASN A 1 88 ? -1.727 -7.668 14.844 1 54.38 88 ASN A CA 1
ATOM 698 C C . ASN A 1 88 ? -0.354 -7.707 15.508 1 54.38 88 ASN A C 1
ATOM 700 O O . ASN A 1 88 ? 0.196 -8.789 15.734 1 54.38 88 ASN A O 1
ATOM 704 N N . GLN A 1 89 ? 0.626 -7.027 15.039 1 45.44 89 GLN A N 1
ATOM 705 C CA . GLN A 1 89 ? 1.616 -6.996 16.109 1 45.44 89 GLN A CA 1
ATOM 706 C C . GLN A 1 89 ? 0.988 -6.555 17.438 1 45.44 89 GLN A C 1
ATOM 708 O O . GLN A 1 89 ? 0.197 -5.609 17.453 1 45.44 89 GLN A O 1
ATOM 713 N N . SER A 1 90 ? 0.575 -7.383 18.281 1 37.69 90 SER A N 1
ATOM 714 C CA . SER A 1 90 ? 0.346 -7.043 19.688 1 37.69 90 SER A CA 1
ATOM 715 C C . SER A 1 90 ? 1.214 -5.863 20.109 1 37.69 90 SER A C 1
ATOM 717 O O . SER A 1 90 ? 2.434 -5.992 20.234 1 37.69 90 SER A O 1
ATOM 719 N N . VAL A 1 91 ? 1.108 -4.762 19.609 1 37.5 91 VAL A N 1
ATOM 720 C CA . VAL A 1 91 ? 1.689 -3.664 20.375 1 37.5 91 VAL A CA 1
ATOM 721 C C . VAL A 1 91 ? 1.552 -3.945 21.875 1 37.5 91 VAL A C 1
ATOM 723 O O . VAL A 1 91 ? 0.438 -4.051 22.391 1 37.5 91 VAL A O 1
ATOM 726 N N . LYS A 1 92 ? 2.268 -4.891 22.391 1 35.19 92 LYS A N 1
ATOM 727 C CA . LYS A 1 92 ? 2.461 -4.926 23.844 1 35.19 92 LYS A CA 1
ATOM 728 C C . LYS A 1 92 ? 2.734 -3.531 24.391 1 35.19 92 LYS A C 1
ATOM 730 O O . LYS A 1 92 ? 3.764 -2.928 24.094 1 35.19 92 LYS A O 1
ATOM 735 N N . THR A 1 93 ? 1.938 -2.584 24.344 1 33.69 93 THR A N 1
ATOM 736 C CA . THR A 1 93 ? 2.031 -1.568 25.375 1 33.69 93 THR A CA 1
ATOM 737 C C . THR A 1 93 ? 2.299 -2.209 26.734 1 33.69 93 THR A C 1
ATOM 739 O O . THR A 1 93 ? 1.403 -2.814 27.328 1 33.69 93 THR A O 1
ATOM 742 N N . SER A 1 94 ? 3.359 -3.059 26.812 1 30.97 94 SER A N 1
ATOM 743 C CA . SER A 1 94 ? 3.811 -3.432 28.156 1 30.97 94 SER A CA 1
ATOM 744 C C . SER A 1 94 ? 4.023 -2.201 29.031 1 30.97 94 SER A C 1
ATOM 746 O O . SER A 1 94 ? 5.086 -1.576 28.984 1 30.97 94 SER A O 1
ATOM 748 N N . VAL A 1 95 ? 3.332 -1.171 28.859 1 32.56 95 VAL A N 1
ATOM 749 C CA . VAL A 1 95 ? 3.506 -0.251 29.984 1 32.56 95 VAL A CA 1
ATOM 750 C C . VAL A 1 95 ? 3.166 -0.959 31.297 1 32.56 95 VAL A C 1
ATOM 752 O O . VAL A 1 95 ? 1.991 -1.13 31.625 1 32.56 95 VAL A O 1
ATOM 755 N N . SER A 1 96 ? 3.594 -2.246 31.484 1 26.36 96 SER A N 1
ATOM 756 C CA . SER A 1 96 ? 3.5 -2.531 32.906 1 26.36 96 SER A CA 1
ATOM 757 C C . SER A 1 96 ? 4.266 -1.5 33.719 1 26.36 96 SER A C 1
ATOM 759 O O . SER A 1 96 ? 5.469 -1.309 33.531 1 26.36 96 SER A O 1
ATOM 761 N N . ARG A 1 97 ? 3.676 -0.382 34.062 1 27.38 97 ARG A N 1
ATOM 762 C CA . ARG A 1 97 ? 4.066 0.244 35.312 1 27.38 97 ARG A CA 1
ATOM 763 C C . ARG A 1 97 ? 4.449 -0.805 36.344 1 27.38 97 ARG A C 1
ATOM 765 O O . ARG A 1 97 ? 3.68 -1.73 36.625 1 27.38 97 ARG A O 1
ATOM 772 N N . TYR A 1 98 ? 5.805 -1.069 36.406 1 26.41 98 TYR A N 1
ATOM 773 C CA . TYR A 1 98 ? 6.262 -1.321 37.75 1 26.41 98 TYR A CA 1
ATOM 774 C C . TYR A 1 98 ? 5.75 -0.248 38.719 1 26.41 98 TYR A C 1
ATOM 776 O O . TYR A 1 98 ? 5.586 0.911 38.312 1 26.41 98 TYR A O 1
ATOM 784 N N . MET B 1 1 ? -26.078 10.172 24.266 1 31.22 1 MET B N 1
ATOM 785 C CA . MET B 1 1 ? -24.703 10.016 23.828 1 31.22 1 MET B CA 1
ATOM 786 C C . MET B 1 1 ? -24.547 10.43 22.359 1 31.22 1 MET B C 1
ATOM 788 O O . MET B 1 1 ? -25.359 10.055 21.516 1 31.22 1 MET B O 1
ATOM 792 N N . ALA B 1 2 ? -24.047 11.648 22.094 1 33.72 2 ALA B N 1
ATOM 793 C CA . ALA B 1 2 ? -23.969 12.195 20.75 1 33.72 2 ALA B CA 1
ATOM 794 C C . ALA B 1 2 ? -23.281 11.219 19.797 1 33.72 2 ALA B C 1
ATOM 796 O O . ALA B 1 2 ? -22.234 10.656 20.125 1 33.72 2 ALA B O 1
ATOM 797 N N . LYS B 1 3 ? -24.031 10.422 19.188 1 35.66 3 LYS B N 1
ATOM 798 C CA . LYS B 1 3 ? -23.469 9.641 18.094 1 35.66 3 LYS B CA 1
ATOM 799 C C . LYS B 1 3 ? -22.5 10.477 17.266 1 35.66 3 LYS B C 1
ATOM 801 O O . LYS B 1 3 ? -22.891 11.477 16.672 1 35.66 3 LYS B O 1
ATOM 806 N N . VAL B 1 4 ? -21.422 10.992 17.844 1 35.44 4 VAL B N 1
ATOM 807 C CA . VAL B 1 4 ? -20.422 11.688 17.031 1 35.44 4 VAL B CA 1
ATOM 808 C C . VAL B 1 4 ? -20.422 11.125 15.609 1 35.44 4 VAL B C 1
ATOM 810 O O . VAL B 1 4 ? -20.062 9.961 15.398 1 35.44 4 VAL B O 1
ATOM 813 N N . SER B 1 5 ? -21.5 11.109 15 1 40.22 5 SER B N 1
ATOM 814 C CA . SER B 1 5 ? -21.578 10.781 13.586 1 40.22 5 SER B CA 1
ATOM 815 C C . SER B 1 5 ? -20.312 11.172 12.852 1 40.22 5 SER B C 1
ATOM 817 O O . SER B 1 5 ? -19.844 12.312 12.953 1 40.22 5 SER B O 1
ATOM 819 N N . HIS B 1 6 ? -19.172 10.391 13.023 1 42.75 6 HIS B N 1
ATOM 820 C CA . HIS B 1 6 ? -17.953 10.633 12.273 1 42.75 6 HIS B CA 1
ATOM 821 C C . HIS B 1 6 ? -18.25 11.328 10.945 1 42.75 6 HIS B C 1
ATOM 823 O O . HIS B 1 6 ? -18.797 10.719 10.031 1 42.75 6 HIS B O 1
ATOM 829 N N . SER B 1 7 ? -18.719 12.492 10.883 1 45.62 7 SER B N 1
ATOM 830 C CA . SER B 1 7 ? -18.781 13.328 9.68 1 45.62 7 SER B CA 1
ATOM 831 C C . SER B 1 7 ? -17.75 12.891 8.648 1 45.62 7 SER B C 1
ATOM 833 O O . SER B 1 7 ? -16.625 12.523 9.008 1 45.62 7 SER B O 1
ATOM 835 N N . ALA B 1 8 ? -18.062 12.25 7.582 1 52.31 8 ALA B N 1
ATOM 836 C CA . ALA B 1 8 ? -17.219 12 6.426 1 52.31 8 ALA B CA 1
ATOM 837 C C . ALA B 1 8 ? -16.188 13.109 6.258 1 52.31 8 ALA B C 1
ATOM 839 O O . ALA B 1 8 ? -16.531 14.266 5.996 1 52.31 8 ALA B O 1
ATOM 840 N N . LYS B 1 9 ? -15.133 13.242 7.266 1 61.28 9 LYS B N 1
ATOM 841 C CA . LYS B 1 9 ? -14.133 14.289 7.105 1 61.28 9 LYS B CA 1
ATOM 842 C C . LYS B 1 9 ? -13.758 14.477 5.637 1 61.28 9 LYS B C 1
ATOM 844 O O . LYS B 1 9 ? -13.383 13.516 4.957 1 61.28 9 LYS B O 1
ATOM 849 N N . ALA B 1 10 ? -14.258 15.562 5.035 1 83.5 10 ALA B N 1
ATOM 850 C CA . ALA B 1 10 ? -14.078 15.961 3.639 1 83.5 10 ALA B CA 1
ATOM 851 C C . ALA B 1 10 ? -12.625 16.328 3.357 1 83.5 10 ALA B C 1
ATOM 853 O O . ALA B 1 10 ? -11.953 16.922 4.195 1 83.5 10 ALA B O 1
ATOM 854 N N . PHE B 1 11 ? -11.906 15.672 2.664 1 95.06 11 PHE B N 1
ATOM 855 C CA . PHE B 1 11 ? -10.586 16.047 2.174 1 95.06 11 PHE B CA 1
ATOM 856 C C . PHE B 1 11 ? -10.602 16.234 0.662 1 95.06 11 PHE B C 1
ATOM 858 O O . PHE B 1 11 ? -11.516 15.758 -0.019 1 95.06 11 PHE B O 1
ATOM 865 N N . THR B 1 12 ? -9.719 17.125 0.276 1 95.94 12 THR B N 1
ATOM 866 C CA . THR B 1 12 ? -9.555 17.344 -1.157 1 95.94 12 THR B CA 1
ATOM 867 C C . THR B 1 12 ? -8.992 16.109 -1.834 1 95.94 12 THR B C 1
ATOM 869 O O . THR B 1 12 ? -8.484 15.203 -1.164 1 95.94 12 THR B O 1
ATOM 872 N N . PRO B 1 13 ? -9.016 16.047 -3.15 1 95.88 13 PRO B N 1
ATOM 873 C CA . PRO B 1 13 ? -8.422 14.914 -3.863 1 95.88 13 PRO B CA 1
ATOM 874 C C . PRO B 1 13 ? -6.941 14.727 -3.557 1 95.88 13 PRO B C 1
ATOM 876 O O . PRO B 1 13 ? -6.48 13.594 -3.383 1 95.88 13 PRO B O 1
ATOM 879 N N . LYS B 1 14 ? -6.219 15.758 -3.471 1 96.88 14 LYS B N 1
ATOM 880 C CA . LYS B 1 14 ? -4.793 15.68 -3.164 1 96.88 14 LYS B CA 1
ATOM 881 C C . LYS B 1 14 ? -4.562 15.148 -1.752 1 96.88 14 LYS B C 1
ATOM 883 O O . LYS B 1 14 ? -3.709 14.289 -1.537 1 96.88 14 LYS B O 1
ATOM 888 N N . GLN B 1 15 ? -5.301 15.672 -0.821 1 98.12 15 GLN B N 1
ATOM 889 C CA . GLN B 1 15 ? -5.227 15.188 0.554 1 98.12 15 GLN B CA 1
ATOM 890 C C . GLN B 1 15 ? -5.547 13.703 0.634 1 98.12 15 GLN B C 1
ATOM 892 O O . GLN B 1 15 ? -4.879 12.953 1.354 1 98.12 15 GLN B O 1
ATOM 897 N N . GLY B 1 16 ? -6.547 13.352 -0.161 1 97.88 16 GLY B N 1
ATOM 898 C CA . GLY B 1 16 ? -6.938 11.953 -0.211 1 97.88 16 GLY B CA 1
ATOM 899 C C . GLY B 1 16 ? -5.824 11.047 -0.695 1 97.88 16 GLY B C 1
ATOM 900 O O . GLY B 1 16 ? -5.645 9.945 -0.171 1 97.88 16 GLY B O 1
ATOM 901 N N . GLN B 1 17 ? -5.113 11.484 -1.663 1 98.06 17 GLN B N 1
ATOM 902 C CA . GLN B 1 17 ? -4.004 10.695 -2.186 1 98.06 17 GLN B CA 1
ATOM 903 C C . GLN B 1 17 ? -2.91 10.516 -1.136 1 98.06 17 GLN B C 1
ATOM 905 O O . GLN B 1 17 ? -2.309 9.445 -1.031 1 98.06 17 GLN B O 1
ATOM 910 N N . TYR B 1 18 ? -2.633 11.578 -0.375 1 98.56 18 TYR B N 1
ATOM 911 C CA . TYR B 1 18 ? -1.665 11.453 0.708 1 98.56 18 TYR B CA 1
ATOM 912 C C . TYR B 1 18 ? -2.152 10.469 1.764 1 98.56 18 TYR B C 1
ATOM 914 O O . TYR B 1 18 ? -1.381 9.641 2.248 1 98.56 18 TYR B O 1
ATOM 922 N N . LEU B 1 19 ? -3.428 10.57 2.092 1 98.5 19 LEU B N 1
ATOM 923 C CA . LEU B 1 19 ? -3.998 9.656 3.072 1 98.5 19 LEU B CA 1
ATOM 924 C C . LEU B 1 19 ? -3.924 8.211 2.58 1 98.5 19 LEU B C 1
ATOM 926 O O . LEU B 1 19 ? -3.57 7.309 3.342 1 98.5 19 LEU B O 1
ATOM 930 N N . ALA B 1 20 ? -4.262 8.07 1.32 1 98.31 20 ALA B N 1
ATOM 931 C CA . ALA B 1 20 ? -4.207 6.746 0.712 1 98.31 20 ALA B CA 1
ATOM 932 C C . ALA B 1 20 ? -2.783 6.195 0.728 1 98.31 20 ALA B C 1
ATOM 934 O O . ALA B 1 20 ? -2.57 5.016 1.021 1 98.31 20 ALA B O 1
ATOM 935 N N . PHE B 1 21 ? -1.861 7.027 0.435 1 98.56 21 PHE B N 1
ATOM 936 C CA . PHE B 1 21 ? -0.468 6.598 0.43 1 98.56 21 PHE B CA 1
ATOM 937 C C . PHE B 1 21 ? -0.026 6.18 1.828 1 98.56 21 PHE B C 1
ATOM 939 O O . PHE B 1 21 ? 0.583 5.121 2.002 1 98.56 21 PHE B O 1
ATOM 946 N N . ILE B 1 22 ? -0.277 7 2.824 1 98.56 22 ILE B N 1
ATOM 947 C CA . ILE B 1 22 ? 0.133 6.719 4.195 1 98.56 22 ILE B CA 1
ATOM 948 C C . ILE B 1 22 ? -0.469 5.391 4.648 1 98.56 22 ILE B C 1
ATOM 950 O O . ILE B 1 22 ? 0.22 4.562 5.25 1 98.56 22 ILE B O 1
ATOM 954 N N . ASP B 1 23 ? -1.707 5.199 4.348 1 98 23 ASP B N 1
ATOM 955 C CA . ASP B 1 23 ? -2.391 3.967 4.734 1 98 23 ASP B CA 1
ATOM 956 C C . ASP B 1 23 ? -1.774 2.756 4.039 1 98 23 ASP B C 1
ATOM 958 O O . ASP B 1 23 ? -1.428 1.768 4.691 1 98 23 ASP B O 1
ATOM 962 N N . ALA B 1 24 ? -1.677 2.826 2.715 1 98.19 24 ALA B N 1
ATOM 963 C CA . ALA B 1 24 ? -1.123 1.719 1.94 1 98.19 24 ALA B CA 1
ATOM 964 C C . ALA B 1 24 ? 0.305 1.403 2.377 1 98.19 24 ALA B C 1
ATOM 966 O O . ALA B 1 24 ? 0.663 0.237 2.555 1 98.19 24 ALA B O 1
ATOM 967 N N . TYR B 1 25 ? 1.096 2.434 2.545 1 98.25 25 TYR B N 1
ATOM 968 C CA . TYR B 1 25 ? 2.479 2.266 2.979 1 98.25 25 TYR B CA 1
ATOM 969 C C . TYR B 1 25 ? 2.545 1.534 4.312 1 98.25 25 TYR B C 1
ATOM 971 O O . TYR B 1 25 ? 3.34 0.607 4.48 1 98.25 25 TYR B O 1
ATOM 979 N N . THR B 1 26 ? 1.747 1.975 5.242 1 97.88 26 THR B N 1
ATOM 980 C CA . THR B 1 26 ? 1.739 1.406 6.586 1 97.88 26 THR B CA 1
ATOM 981 C C . THR B 1 26 ? 1.355 -0.07 6.547 1 97.88 26 THR B C 1
ATOM 983 O O . THR B 1 26 ? 1.943 -0.89 7.254 1 97.88 26 THR B O 1
ATOM 986 N N . ARG B 1 27 ? 0.446 -0.39 5.723 1 96.75 27 ARG B N 1
ATOM 987 C CA . ARG B 1 27 ? -0.013 -1.773 5.645 1 96.75 27 ARG B CA 1
ATOM 988 C C . ARG B 1 27 ? 1.028 -2.658 4.969 1 96.75 27 ARG B C 1
ATOM 990 O O . ARG B 1 27 ? 1.232 -3.805 5.371 1 96.75 27 ARG B O 1
ATOM 997 N N . VAL B 1 28 ? 1.722 -2.131 4.023 1 97.31 28 VAL B N 1
ATOM 998 C CA . VAL B 1 28 ? 2.729 -2.877 3.277 1 97.31 28 VAL B CA 1
ATOM 999 C C . VAL B 1 28 ? 3.979 -3.061 4.137 1 97.31 28 VAL B C 1
ATOM 1001 O O . VAL B 1 28 ? 4.574 -4.141 4.156 1 97.31 28 VAL B O 1
ATOM 1004 N N . HIS B 1 29 ? 4.312 -2.029 4.93 1 96.69 29 HIS B N 1
ATOM 1005 C CA . HIS B 1 29 ? 5.59 -2.021 5.629 1 96.69 29 HIS B CA 1
ATOM 1006 C C . HIS B 1 29 ? 5.402 -2.283 7.121 1 96.69 29 HIS B C 1
ATOM 1008 O O . HIS B 1 29 ? 6.379 -2.457 7.852 1 96.69 29 HIS B O 1
ATOM 1014 N N . ARG B 1 30 ? 4.16 -2.195 7.625 1 94.56 30 ARG B N 1
ATOM 1015 C CA . ARG B 1 30 ? 3.824 -2.381 9.031 1 94.56 30 ARG B CA 1
ATOM 1016 C C . ARG B 1 30 ? 4.402 -1.257 9.883 1 94.56 30 ARG B C 1
ATOM 1018 O O . ARG B 1 30 ? 4.801 -1.482 11.031 1 94.56 30 ARG B O 1
ATOM 1025 N N . ARG B 1 31 ? 4.664 -0.129 9.266 1 96 31 ARG B N 1
ATOM 1026 C CA . ARG B 1 31 ? 5.098 1.119 9.891 1 96 31 ARG B CA 1
ATOM 1027 C C . ARG B 1 31 ? 4.707 2.32 9.031 1 96 31 ARG B C 1
ATOM 1029 O O . ARG B 1 31 ? 4.688 2.23 7.801 1 96 31 ARG B O 1
ATOM 1036 N N . PRO B 1 32 ? 4.492 3.373 9.641 1 97.94 32 PRO B N 1
ATOM 1037 C CA . PRO B 1 32 ? 4.145 4.559 8.852 1 97.94 32 PRO B CA 1
ATOM 1038 C C . PRO B 1 32 ? 5.336 5.129 8.086 1 97.94 32 PRO B C 1
ATOM 1040 O O . PRO B 1 32 ? 6.484 4.922 8.484 1 97.94 32 PRO B O 1
ATOM 1043 N N . PRO B 1 33 ? 5.027 5.73 6.992 1 98.25 33 PRO B N 1
ATOM 1044 C CA . PRO B 1 33 ? 6.109 6.348 6.223 1 98.25 33 PRO B CA 1
ATOM 1045 C C . PRO B 1 33 ? 6.711 7.562 6.926 1 98.25 33 PRO B C 1
ATOM 1047 O O . PRO B 1 33 ? 6.059 8.18 7.773 1 98.25 33 PRO B O 1
ATOM 1050 N N . ALA B 1 34 ? 7.914 7.812 6.582 1 98.12 34 ALA B N 1
ATOM 1051 C CA . ALA B 1 34 ? 8.539 9.094 6.898 1 98.12 34 ALA B CA 1
ATOM 1052 C C . ALA B 1 34 ? 8.25 10.125 5.812 1 98.12 34 ALA B C 1
ATOM 1054 O O . ALA B 1 34 ? 7.828 9.773 4.711 1 98.12 34 ALA B O 1
ATOM 1055 N N . GLU B 1 35 ? 8.461 11.336 6.184 1 98 35 GLU B N 1
ATOM 1056 C CA . GLU B 1 35 ? 8.148 12.406 5.242 1 98 35 GLU B CA 1
ATOM 1057 C C . GLU B 1 35 ? 8.945 12.25 3.947 1 98 35 GLU B C 1
ATOM 1059 O O . GLU B 1 35 ? 8.43 12.547 2.863 1 98 35 GLU B O 1
ATOM 1064 N N . TRP B 1 36 ? 10.156 11.719 4.047 1 97.62 36 TRP B N 1
ATOM 1065 C CA . TRP B 1 36 ? 10.969 11.633 2.838 1 97.62 36 TRP B CA 1
ATOM 1066 C C . TRP B 1 36 ? 10.422 10.57 1.889 1 97.62 36 TRP B C 1
ATOM 1068 O O . TRP B 1 36 ? 10.547 10.695 0.668 1 97.62 36 TRP B O 1
ATOM 1078 N N . GLU B 1 37 ? 9.773 9.555 2.367 1 97.88 37 GLU B N 1
ATOM 1079 C CA . GLU B 1 37 ? 9.13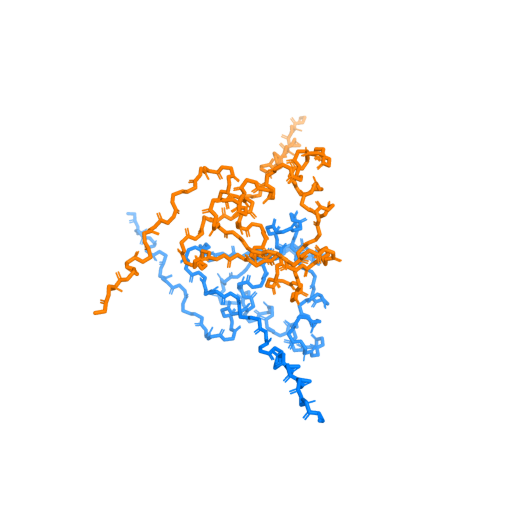3 8.562 1.509 1 97.88 37 GLU B CA 1
ATOM 1080 C C . GLU B 1 37 ? 7.957 9.164 0.748 1 97.88 37 GLU B C 1
ATOM 1082 O O . GLU B 1 37 ? 7.734 8.844 -0.421 1 97.88 37 GLU B O 1
ATOM 1087 N N . MET B 1 38 ? 7.262 10.008 1.452 1 98.25 38 MET B N 1
ATOM 1088 C CA . MET B 1 38 ? 6.152 10.703 0.805 1 98.25 38 MET B CA 1
ATOM 1089 C C . MET B 1 38 ? 6.66 11.648 -0.278 1 98.25 38 MET B C 1
ATOM 1091 O O . MET B 1 38 ? 6.07 11.734 -1.357 1 98.25 38 MET B O 1
ATOM 1095 N N . GLN B 1 39 ? 7.805 12.344 0.031 1 97.75 39 GLN B N 1
ATOM 1096 C CA . GLN B 1 39 ? 8.43 13.227 -0.946 1 97.75 39 GLN B CA 1
ATOM 1097 C C . GLN B 1 39 ? 8.766 12.477 -2.232 1 97.75 39 GLN B C 1
ATOM 1099 O O . GLN B 1 39 ? 8.461 12.953 -3.33 1 97.75 39 GLN B O 1
ATOM 1104 N N . ARG B 1 40 ? 9.297 11.398 -2.043 1 96.88 40 ARG B N 1
ATOM 1105 C CA . ARG B 1 40 ? 9.727 10.586 -3.174 1 96.88 40 ARG B CA 1
ATOM 1106 C C . ARG B 1 40 ? 8.531 10.086 -3.977 1 96.88 40 ARG B C 1
ATOM 1108 O O . ARG B 1 40 ? 8.547 10.117 -5.207 1 96.88 40 ARG B O 1
ATOM 1115 N N . HIS B 1 41 ? 7.531 9.742 -3.307 1 97.44 41 HIS B N 1
ATOM 1116 C CA . HIS B 1 41 ? 6.371 9.18 -3.984 1 97.44 41 HIS B CA 1
ATOM 1117 C C . HIS B 1 41 ? 5.633 10.242 -4.793 1 97.44 41 HIS B C 1
ATOM 1119 O O . HIS B 1 41 ? 5.25 10 -5.941 1 97.44 41 HIS B O 1
ATOM 1125 N N . PHE B 1 42 ? 5.488 11.336 -4.199 1 97.19 42 PHE B N 1
ATOM 1126 C CA . PHE B 1 42 ? 4.66 12.352 -4.828 1 97.19 42 PHE B CA 1
ATOM 1127 C C . PHE B 1 42 ? 5.512 13.312 -5.652 1 97.19 42 PHE B C 1
ATOM 1129 O O . PHE B 1 42 ? 4.984 14.141 -6.395 1 97.19 42 PHE B O 1
ATOM 1136 N N . GLY B 1 43 ? 6.777 13.219 -5.5 1 97.12 43 GLY B N 1
ATOM 1137 C CA . GLY B 1 43 ? 7.664 14.078 -6.27 1 97.12 43 GLY B CA 1
ATOM 1138 C C . GLY B 1 43 ? 7.578 15.539 -5.871 1 97.12 43 GLY B C 1
ATOM 1139 O O . GLY B 1 43 ? 7.492 16.422 -6.727 1 97.12 43 GLY B O 1
ATOM 1140 N N . VAL B 1 44 ? 7.625 15.773 -4.578 1 97.62 44 VAL B N 1
ATOM 1141 C CA . VAL B 1 44 ? 7.5 17.141 -4.07 1 97.62 44 VAL B CA 1
ATOM 1142 C C . VAL B 1 44 ? 8.672 17.453 -3.145 1 97.62 44 VAL B C 1
ATOM 1144 O O . VAL B 1 44 ? 9.422 16.547 -2.754 1 97.62 44 VAL B O 1
ATOM 1147 N N . THR B 1 45 ? 8.805 18.75 -2.777 1 98.19 45 THR B N 1
ATOM 1148 C CA . THR B 1 45 ? 9.891 19.219 -1.923 1 98.19 45 THR B CA 1
ATOM 1149 C C . THR B 1 45 ? 9.586 18.922 -0.456 1 98.19 45 THR B C 1
ATOM 1151 O O . THR B 1 45 ? 8.43 18.734 -0.08 1 98.19 45 THR B O 1
ATOM 1154 N N . PRO B 1 46 ? 10.625 18.859 0.345 1 98.06 46 PRO B N 1
ATOM 1155 C CA . PRO B 1 46 ? 10.438 18.594 1.774 1 98.06 46 PRO B CA 1
ATOM 1156 C C . PRO B 1 46 ? 9.477 19.578 2.434 1 98.06 46 PRO B C 1
ATOM 1158 O O . PRO B 1 46 ? 8.578 19.172 3.18 1 98.06 46 PRO B O 1
ATOM 1161 N N . PRO B 1 47 ? 9.562 20.906 2.199 1 98.44 47 PRO B N 1
ATOM 1162 C CA . PRO B 1 47 ? 8.602 21.812 2.836 1 98.44 47 PRO B CA 1
ATOM 1163 C C . PRO B 1 47 ? 7.16 21.531 2.414 1 98.44 47 PRO B C 1
ATOM 1165 O O . PRO B 1 47 ? 6.234 21.703 3.211 1 98.44 47 PRO B O 1
ATOM 1168 N N . SER B 1 48 ? 7.062 21.078 1.157 1 98.44 48 SER B N 1
ATOM 1169 C CA . SER B 1 48 ? 5.727 20.812 0.638 1 98.44 48 SER B CA 1
ATOM 1170 C C . SER B 1 48 ? 5.07 19.641 1.369 1 98.44 48 SER B C 1
ATOM 1172 O O . SER B 1 48 ? 3.898 19.719 1.74 1 98.44 48 SER B O 1
ATOM 1174 N N . VAL B 1 49 ? 5.84 18.594 1.574 1 98.56 49 VAL B N 1
ATOM 1175 C CA . VAL B 1 49 ? 5.301 17.438 2.283 1 98.56 49 VAL B CA 1
ATOM 1176 C C . VAL B 1 49 ? 4.996 17.812 3.73 1 98.56 49 VAL B C 1
ATOM 1178 O O . VAL B 1 49 ? 3.951 17.438 4.27 1 98.56 49 VAL B O 1
ATOM 1181 N N . HIS B 1 50 ? 5.887 18.531 4.281 1 98.12 50 HIS B N 1
ATOM 1182 C CA . HIS B 1 50 ? 5.695 18.922 5.672 1 98.12 50 HIS B CA 1
ATOM 1183 C C . HIS B 1 50 ? 4.422 19.75 5.832 1 98.12 50 HIS B C 1
ATOM 1185 O O . HIS B 1 50 ? 3.631 19.5 6.75 1 98.12 50 HIS B O 1
ATOM 1191 N N . GLN B 1 51 ? 4.234 20.672 4.973 1 98.56 51 GLN B N 1
ATOM 1192 C CA . GLN B 1 51 ? 3.027 21.484 5.016 1 98.56 51 GLN B CA 1
ATOM 1193 C C . GLN B 1 51 ? 1.776 20.625 4.867 1 98.56 51 GLN B C 1
ATOM 1195 O O . GLN B 1 51 ? 0.765 20.875 5.531 1 98.56 51 GLN B O 1
ATOM 1200 N N . MET B 1 52 ? 1.834 19.641 3.98 1 98.62 52 MET B N 1
ATOM 1201 C CA . MET B 1 52 ? 0.703 18.734 3.803 1 98.62 52 MET B CA 1
ATOM 1202 C C . MET B 1 52 ? 0.423 17.953 5.082 1 98.62 52 MET B C 1
ATOM 1204 O O . MET B 1 52 ? -0.731 17.812 5.488 1 98.62 52 MET B O 1
ATOM 1208 N N . VAL B 1 53 ? 1.459 17.484 5.719 1 98.19 53 VAL B N 1
ATOM 1209 C CA . VAL B 1 53 ? 1.326 16.719 6.957 1 98.19 53 VAL B CA 1
ATOM 1210 C C . VAL B 1 53 ? 0.676 17.594 8.031 1 98.19 53 VAL B C 1
ATOM 1212 O O . VAL B 1 53 ? -0.246 17.156 8.719 1 98.19 53 VAL B O 1
ATOM 1215 N N . LEU B 1 54 ? 1.097 18.828 8.125 1 98 54 LEU B N 1
ATOM 1216 C CA . LEU B 1 54 ? 0.505 19.75 9.078 1 98 54 LEU B CA 1
ATOM 1217 C C . LEU B 1 54 ? -0.97 19.984 8.773 1 98 54 LEU B C 1
ATOM 1219 O O . LEU B 1 54 ? -1.803 20.016 9.68 1 98 54 LEU B O 1
ATOM 1223 N N . THR B 1 55 ? -1.237 20.219 7.551 1 98.31 55 THR B N 1
ATOM 1224 C CA . THR B 1 55 ? -2.604 20.469 7.109 1 98.31 55 THR B CA 1
ATOM 1225 C C . THR B 1 55 ? -3.514 19.297 7.457 1 98.31 55 THR B C 1
ATOM 1227 O O . THR B 1 55 ? -4.609 19.484 7.988 1 98.31 55 THR B O 1
ATOM 1230 N N . LEU B 1 56 ? -3.025 18.109 7.172 1 98.31 56 LEU B N 1
ATOM 1231 C CA . LEU B 1 56 ? -3.795 16.906 7.469 1 98.31 56 LEU B CA 1
ATOM 1232 C C . LEU B 1 56 ? -4.023 16.766 8.969 1 98.31 56 LEU B C 1
ATOM 1234 O O . LEU B 1 56 ? -5.109 16.375 9.406 1 98.31 56 LEU B O 1
ATOM 1238 N N . GLU B 1 57 ? -2.996 17.062 9.703 1 97.88 57 GLU B N 1
ATOM 1239 C CA . GLU B 1 57 ? -3.102 16.969 11.156 1 97.88 57 GLU B CA 1
ATOM 1240 C C . GLU B 1 57 ? -4.086 18 11.703 1 97.88 57 GLU B C 1
ATOM 1242 O O . GLU B 1 57 ? -4.934 17.672 12.539 1 97.88 57 GLU B O 1
ATOM 1247 N N . ARG B 1 58 ? -4.051 19.172 11.242 1 97.19 58 ARG B N 1
ATOM 1248 C CA . ARG B 1 58 ? -4.941 20.234 11.672 1 97.19 58 ARG B CA 1
ATOM 1249 C C . ARG B 1 58 ? -6.391 19.906 11.328 1 97.19 58 ARG B C 1
ATOM 1251 O O . ARG B 1 58 ? -7.305 20.25 12.078 1 97.19 58 ARG B O 1
ATOM 1258 N N . ALA B 1 59 ? -6.531 19.25 10.219 1 96.81 59 ALA B N 1
ATOM 1259 C CA . ALA B 1 59 ? -7.867 18.891 9.75 1 96.81 59 ALA B CA 1
ATOM 1260 C C . ALA B 1 59 ? -8.406 17.672 10.508 1 96.81 59 ALA B C 1
ATOM 1262 O O . ALA B 1 59 ? -9.555 17.281 10.312 1 96.81 59 ALA B O 1
ATOM 1263 N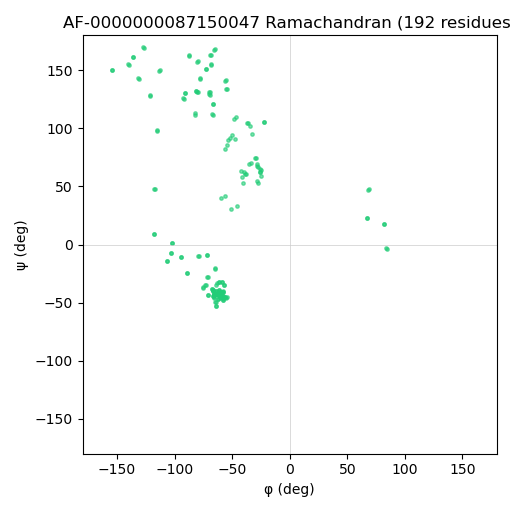 N . GLY B 1 60 ? -7.551 17.047 11.273 1 97.06 60 GLY B N 1
ATOM 1264 C CA . GLY B 1 60 ? -7.98 15.906 12.055 1 97.06 60 GLY B CA 1
ATOM 1265 C C . GLY B 1 60 ? -8.016 14.617 11.25 1 97.06 60 GLY B C 1
ATOM 1266 O O . GLY B 1 60 ? -8.703 13.664 11.625 1 97.06 60 GLY B O 1
ATOM 1267 N N . LEU B 1 61 ? -7.34 14.656 10.156 1 97.88 61 LEU B N 1
ATOM 1268 C CA . LEU B 1 61 ? -7.336 13.5 9.266 1 97.88 61 LEU B CA 1
ATOM 1269 C C . LEU B 1 61 ? -6.211 12.539 9.633 1 97.88 61 LEU B C 1
ATOM 1271 O O . LEU B 1 61 ? -6.25 11.359 9.258 1 97.88 61 LEU B O 1
ATOM 1275 N N . ILE B 1 62 ? -5.145 13.039 10.281 1 98.12 62 ILE B N 1
ATOM 1276 C CA . ILE B 1 62 ? -4.059 12.211 10.797 1 98.12 62 ILE B CA 1
ATOM 1277 C C . ILE B 1 62 ? -3.682 12.672 12.203 1 98.12 62 ILE B C 1
ATOM 1279 O O . ILE B 1 62 ? -4.098 13.742 12.641 1 98.12 62 ILE B O 1
ATOM 1283 N N . ARG B 1 63 ? -3.033 11.82 12.875 1 98.12 63 ARG B N 1
ATOM 1284 C CA . ARG B 1 63 ? -2.367 12.164 14.133 1 98.12 63 ARG B CA 1
ATOM 1285 C C . ARG B 1 63 ? -0.931 11.656 14.148 1 98.12 63 ARG B C 1
ATOM 1287 O O . ARG B 1 63 ? -0.628 10.617 13.555 1 98.12 63 ARG B O 1
ATOM 1294 N N . ARG B 1 64 ? -0.037 12.406 14.719 1 96.88 64 ARG B N 1
ATOM 1295 C CA . ARG B 1 64 ? 1.355 11.984 14.82 1 96.88 64 ARG B CA 1
ATOM 1296 C C . ARG B 1 64 ? 1.944 12.375 16.172 1 96.88 64 ARG B C 1
ATOM 1298 O O . ARG B 1 64 ? 1.4 13.234 16.875 1 96.88 64 ARG B O 1
ATOM 1305 N N . GLN B 1 65 ? 2.939 11.719 16.641 1 96.44 65 GLN B N 1
ATOM 1306 C CA . GLN B 1 65 ? 3.654 12.016 17.875 1 96.44 65 GLN B CA 1
ATOM 1307 C C . GLN B 1 65 ? 4.859 12.914 17.625 1 96.44 65 GLN B C 1
ATOM 1309 O O . GLN B 1 65 ? 5.719 12.586 16.797 1 96.44 65 GLN B O 1
ATOM 1314 N N . PRO B 1 66 ? 4.848 13.984 18.359 1 92.31 66 PRO B N 1
ATOM 1315 C CA . PRO B 1 66 ? 6.012 14.859 18.203 1 92.31 66 PRO B CA 1
ATOM 1316 C C . PRO B 1 66 ? 7.332 14.133 18.438 1 92.31 66 PRO B C 1
ATOM 1318 O O . PRO B 1 66 ? 7.434 13.312 19.359 1 92.31 66 PRO B O 1
ATOM 1321 N N . GLY B 1 67 ? 8.297 14.383 17.5 1 92.62 67 GLY B N 1
ATOM 1322 C CA . GLY B 1 67 ? 9.617 13.797 17.672 1 92.62 67 GLY B CA 1
ATOM 1323 C C . GLY B 1 67 ? 9.711 12.375 17.156 1 92.62 67 GLY B C 1
ATOM 1324 O O . GLY B 1 67 ? 10.781 11.766 17.188 1 92.62 67 GLY B O 1
ATOM 1325 N N . SER B 1 68 ? 8.625 11.828 16.688 1 95.81 68 SER B N 1
ATOM 1326 C CA . SER B 1 68 ? 8.609 10.469 16.156 1 95.81 68 SER B CA 1
ATOM 1327 C C . SER B 1 68 ? 8.281 10.469 14.664 1 95.81 68 SER B C 1
ATOM 1329 O O . SER B 1 68 ? 7.109 10.531 14.281 1 95.81 68 SER B O 1
ATOM 1331 N N . PRO B 1 69 ? 9.242 10.383 13.742 1 94.19 69 PRO B N 1
ATOM 1332 C CA . PRO B 1 69 ? 9.055 10.555 12.305 1 94.19 69 PRO B CA 1
ATOM 1333 C C . PRO B 1 69 ? 8.164 9.469 11.695 1 94.19 69 PRO B C 1
ATOM 1335 O O . PRO B 1 69 ? 7.602 9.664 10.609 1 94.19 69 PRO B O 1
ATOM 1338 N N . ARG B 1 70 ? 8.008 8.352 12.328 1 96.88 70 ARG B N 1
ATOM 1339 C CA . ARG B 1 70 ? 7.215 7.246 11.797 1 96.88 70 ARG B CA 1
ATOM 1340 C C . ARG B 1 70 ? 6.035 6.934 12.711 1 96.88 70 ARG B C 1
ATOM 1342 O O . ARG B 1 70 ? 5.75 5.766 12.992 1 96.88 70 ARG B O 1
ATOM 1349 N N . SER B 1 71 ? 5.316 8.031 13.094 1 98.06 71 SER B N 1
ATOM 1350 C CA . SER B 1 71 ? 4.215 7.848 14.031 1 98.06 71 SER B CA 1
ATOM 1351 C C . SER B 1 71 ? 2.883 8.25 13.414 1 98.06 71 SER B C 1
ATOM 1353 O O . SER B 1 71 ? 1.849 8.242 14.078 1 98.06 71 SER B O 1
ATOM 1355 N N . ILE B 1 72 ? 2.871 8.523 12.094 1 98.5 72 ILE B N 1
ATOM 1356 C CA . ILE B 1 72 ? 1.661 9.055 11.477 1 98.5 72 ILE B CA 1
ATOM 1357 C C . ILE B 1 72 ? 0.583 7.969 11.438 1 98.5 72 ILE B C 1
ATOM 1359 O O . ILE B 1 72 ? 0.845 6.836 11.031 1 98.5 72 ILE B O 1
ATOM 1363 N N . GLU B 1 73 ? -0.573 8.391 11.938 1 97.69 73 GLU B N 1
ATOM 1364 C CA . GLU B 1 73 ? -1.744 7.52 11.898 1 97.69 73 GLU B CA 1
ATOM 1365 C C . GLU B 1 73 ? -2.891 8.18 11.133 1 97.69 73 GLU B C 1
ATOM 1367 O O . GLU B 1 73 ? -3.258 9.32 11.414 1 97.69 73 GLU B O 1
ATOM 1372 N N . VAL B 1 74 ? -3.4 7.453 10.195 1 98.06 74 VAL B N 1
ATOM 1373 C CA . VAL B 1 74 ? -4.555 7.941 9.453 1 98.06 74 VAL B CA 1
ATOM 1374 C C . VAL B 1 74 ? -5.828 7.711 10.266 1 98.06 74 VAL B C 1
ATOM 1376 O O . VAL B 1 74 ? -6.066 6.609 10.758 1 98.06 74 VAL B O 1
ATOM 1379 N N . LEU B 1 75 ? -6.668 8.734 10.398 1 97.31 75 LEU B N 1
ATOM 1380 C CA . LEU B 1 75 ? -7.863 8.664 11.227 1 97.31 75 LEU B CA 1
ATOM 1381 C C . LEU B 1 75 ? -9.109 8.461 10.367 1 97.31 75 LEU B C 1
ATOM 1383 O O . LEU B 1 75 ? -10.219 8.344 10.898 1 97.31 75 LEU B O 1
ATOM 1387 N N . VAL B 1 76 ? -8.969 8.352 9.086 1 96.38 76 VAL B N 1
ATOM 1388 C CA . VAL B 1 76 ? -10.039 8.062 8.133 1 96.38 76 VAL B CA 1
ATOM 1389 C C . VAL B 1 76 ? -10.148 6.551 7.926 1 96.38 76 VAL B C 1
ATOM 1391 O O . VAL B 1 76 ? -9.141 5.871 7.719 1 96.38 76 VAL B O 1
ATOM 1394 N N . PRO B 1 77 ? -11.328 6.023 8.031 1 95.12 77 PRO B N 1
ATOM 1395 C CA . PRO B 1 77 ? -11.477 4.594 7.75 1 95.12 77 PRO B CA 1
ATOM 1396 C C . PRO B 1 77 ? -10.969 4.211 6.359 1 95.12 77 PRO B C 1
ATOM 1398 O O . PRO B 1 77 ? -11.172 4.957 5.398 1 95.12 77 PRO B O 1
ATOM 1401 N N . PRO B 1 78 ? -10.336 3.045 6.309 1 93.94 78 PRO B N 1
ATOM 1402 C CA . PRO B 1 78 ? -9.734 2.629 5.039 1 93.94 78 PRO B CA 1
ATOM 1403 C C . PRO B 1 78 ? -10.75 2.564 3.898 1 93.94 78 PRO B C 1
ATOM 1405 O O . PRO B 1 78 ? -10.398 2.818 2.742 1 93.94 78 PRO B O 1
ATOM 1408 N N . ASP B 1 79 ? -11.961 2.184 4.188 1 91.25 79 ASP B N 1
ATOM 1409 C CA . ASP B 1 79 ? -12.977 2.016 3.154 1 91.25 79 ASP B CA 1
ATOM 1410 C C . ASP B 1 79 ? -13.43 3.365 2.604 1 91.25 79 ASP B C 1
ATOM 1412 O O . ASP B 1 79 ? -14.094 3.43 1.566 1 91.25 79 ASP B O 1
ATOM 1416 N N . GLN B 1 80 ? -13.047 4.441 3.195 1 94.62 80 GLN B N 1
ATOM 1417 C CA . GLN B 1 80 ? -13.43 5.777 2.754 1 94.62 80 GLN B CA 1
ATOM 1418 C C . GLN B 1 80 ? -12.289 6.457 2.012 1 94.62 80 GLN B C 1
ATOM 1420 O O . GLN B 1 80 ? -12.453 7.559 1.48 1 94.62 80 GLN B O 1
ATOM 1425 N N . LEU B 1 81 ? -11.148 5.816 2.025 1 96.19 81 LEU B N 1
ATOM 1426 C CA . LEU B 1 81 ? -9.992 6.367 1.328 1 96.19 81 LEU B CA 1
ATOM 1427 C C . LEU B 1 81 ? -10.094 6.113 -0.173 1 96.19 81 LEU B C 1
ATOM 1429 O O . LEU B 1 81 ? -10.602 5.074 -0.599 1 96.19 81 LEU B O 1
ATOM 1433 N N . PRO B 1 82 ? -9.656 7.086 -0.955 1 95.25 82 PRO B N 1
ATOM 1434 C CA . PRO B 1 82 ? -9.57 6.812 -2.393 1 95.25 82 PRO B CA 1
ATOM 1435 C C . PRO B 1 82 ? -8.492 5.789 -2.738 1 95.25 82 PRO B C 1
ATOM 1437 O O . PRO B 1 82 ? -7.609 5.52 -1.919 1 95.25 82 PRO B O 1
ATOM 1440 N N . VAL B 1 83 ? -8.594 5.238 -3.934 1 94.56 83 VAL B N 1
ATOM 1441 C CA . VAL B 1 83 ? -7.539 4.375 -4.449 1 94.56 83 VAL B CA 1
ATOM 1442 C C . VAL B 1 83 ? -6.293 5.207 -4.742 1 94.56 83 VAL B C 1
ATOM 1444 O O . VAL B 1 83 ? -6.383 6.285 -5.34 1 94.56 83 VAL B O 1
ATOM 1447 N N . LEU B 1 84 ? -5.23 4.723 -4.273 1 96.69 84 LEU B N 1
ATOM 1448 C CA . LEU B 1 84 ? -3.969 5.383 -4.582 1 96.69 84 LEU B CA 1
ATOM 1449 C C . LEU B 1 84 ? -3.646 5.27 -6.066 1 96.69 84 LEU B C 1
ATOM 1451 O O . LEU B 1 84 ? -3.555 4.164 -6.605 1 96.69 84 LEU B O 1
ATOM 1455 N N . GLU B 1 85 ? -3.521 6.434 -6.652 1 92.56 85 GLU B N 1
ATOM 1456 C CA . GLU B 1 85 ? -3.264 6.469 -8.086 1 92.56 85 GLU B CA 1
ATOM 1457 C C . GLU B 1 85 ? -1.783 6.246 -8.391 1 92.56 85 GLU B C 1
ATOM 1459 O O . GLU B 1 85 ? -0.917 6.727 -7.656 1 92.56 85 GLU B O 1
ATOM 1464 N N . ILE B 1 86 ? -1.438 5.41 -9.273 1 82.06 86 ILE B N 1
ATOM 1465 C CA . ILE B 1 86 ? -0.079 5.273 -9.789 1 82.06 86 ILE B CA 1
ATOM 1466 C C . ILE B 1 86 ? 0.176 6.324 -10.867 1 82.06 86 ILE B C 1
ATOM 1468 O O . ILE B 1 86 ? -0.574 6.418 -11.836 1 82.06 86 ILE B O 1
ATOM 1472 N N . PRO B 1 87 ? 1.053 7.223 -10.469 1 64.5 87 PRO B N 1
ATOM 1473 C CA . PRO B 1 87 ? 1.251 8.234 -11.508 1 64.5 87 PRO B CA 1
ATOM 1474 C C . PRO B 1 87 ? 1.45 7.633 -12.898 1 64.5 87 PRO B C 1
ATOM 1476 O O . PRO B 1 87 ? 2.018 6.543 -13.023 1 64.5 87 PRO B O 1
ATOM 1479 N N . ASN B 1 88 ? 0.43 7.82 -13.773 1 54.38 88 ASN B N 1
ATOM 1480 C CA . ASN B 1 88 ? 0.496 7.387 -15.164 1 54.38 88 ASN B CA 1
ATOM 1481 C C . ASN B 1 88 ? 1.936 7.324 -15.664 1 54.38 88 ASN B C 1
ATOM 1483 O O . ASN B 1 88 ? 2.598 8.359 -15.797 1 54.38 88 ASN B O 1
ATOM 1487 N N . GLN B 1 89 ? 2.807 6.539 -15.164 1 45.59 89 GLN B N 1
ATOM 1488 C CA . GLN B 1 89 ? 3.893 6.422 -16.141 1 45.59 89 GLN B CA 1
ATOM 1489 C C . GLN B 1 89 ? 3.354 6.145 -17.531 1 45.59 89 GLN B C 1
ATOM 1491 O O . GLN B 1 89 ? 2.506 5.27 -17.719 1 45.59 89 GLN B O 1
ATOM 1496 N N . SER B 1 90 ? 3.076 7.082 -18.328 1 36.88 90 SER B N 1
ATOM 1497 C CA . SER B 1 90 ? 2.967 6.844 -19.766 1 36.88 90 SER B CA 1
ATOM 1498 C C . SER B 1 90 ? 3.834 5.664 -20.203 1 36.88 90 SER B C 1
ATOM 1500 O O . SER B 1 90 ? 5.062 5.75 -20.188 1 36.88 90 SER B O 1
ATOM 1502 N N . VAL B 1 91 ? 3.623 4.547 -19.875 1 35.5 91 VAL B N 1
ATOM 1503 C CA . VAL B 1 91 ? 4.258 3.551 -20.734 1 35.5 91 VAL B CA 1
ATOM 1504 C C . VAL B 1 91 ? 4.25 4.039 -22.172 1 35.5 91 VAL B C 1
ATOM 1506 O O . VAL B 1 91 ? 3.193 4.141 -22.797 1 35.5 91 VAL B O 1
ATOM 1509 N N . LYS B 1 92 ? 5.016 5.078 -22.531 1 33.91 92 LYS B N 1
ATOM 1510 C CA . LYS B 1 92 ? 5.34 5.242 -23.938 1 33.91 92 LYS B CA 1
ATOM 1511 C C . LYS B 1 92 ? 5.629 3.895 -24.594 1 33.91 92 LYS B C 1
ATOM 1513 O O . LYS B 1 92 ? 6.621 3.24 -24.266 1 33.91 92 LYS B O 1
ATOM 1518 N N . THR B 1 93 ? 4.789 2.99 -24.688 1 32.22 93 THR B N 1
ATOM 1519 C CA . THR B 1 93 ? 4.895 2.014 -25.766 1 32.22 93 THR B CA 1
ATOM 1520 C C . THR B 1 93 ? 5.289 2.693 -27.078 1 32.22 93 THR B C 1
ATOM 1522 O O . THR B 1 93 ? 4.48 3.398 -27.688 1 32.22 93 THR B O 1
ATOM 1525 N N . SER B 1 94 ? 6.48 3.41 -27.078 1 31.52 94 SER B N 1
ATOM 1526 C CA . SER B 1 94 ? 7.082 3.781 -28.344 1 31.52 94 SER B CA 1
ATOM 1527 C C . SER B 1 94 ? 7.102 2.602 -29.312 1 31.52 94 SER B C 1
ATOM 1529 O O . SER B 1 94 ? 8.008 1.769 -29.266 1 31.52 94 SER B O 1
ATOM 1531 N N . VAL B 1 95 ? 6.223 1.777 -29.312 1 31.42 95 VAL B N 1
ATOM 1532 C CA . VAL B 1 95 ? 6.281 0.916 -30.5 1 31.42 95 VAL B CA 1
ATOM 1533 C C . VAL B 1 95 ? 6.148 1.761 -31.766 1 31.42 95 VAL B C 1
ATOM 1535 O O . VAL B 1 95 ? 5.043 2.148 -32.156 1 31.42 95 VAL B O 1
ATOM 1538 N N . SER B 1 96 ? 6.816 3 -31.812 1 26.56 96 SER B N 1
ATOM 1539 C CA . SER B 1 96 ? 6.867 3.361 -33.219 1 26.56 96 SER B CA 1
ATOM 1540 C C . SER B 1 96 ? 7.543 2.271 -34.062 1 26.56 96 SER B C 1
ATOM 1542 O O . SER B 1 96 ? 8.703 1.923 -33.812 1 26.56 96 SER B O 1
ATOM 1544 N N . ARG B 1 97 ? 6.855 1.255 -34.438 1 27 97 ARG B N 1
ATOM 1545 C CA . ARG B 1 97 ? 7.262 0.644 -35.688 1 27 97 ARG B CA 1
ATOM 1546 C C . ARG B 1 97 ? 7.777 1.694 -36.688 1 27 97 ARG B C 1
ATOM 1548 O O . ARG B 1 97 ? 7.125 2.715 -36.906 1 27 97 ARG B O 1
ATOM 1555 N N . TYR B 1 98 ? 9.164 1.726 -36.781 1 27.02 98 TYR B N 1
ATOM 1556 C CA . TYR B 1 98 ? 9.68 2.014 -38.094 1 27.02 98 TYR B CA 1
ATOM 1557 C C . TYR B 1 98 ? 8.922 1.234 -39.156 1 27.02 98 TYR B C 1
ATOM 1559 O O . TYR B 1 98 ? 8.461 0.118 -38.906 1 27.02 98 TYR B O 1
#

Organism: NCBI:txid2511166

Nearest PDB structures (foldseek):
  3k2z-assembly1_B  TM=9.286E-01  e=9.320E-05  Thermotoga maritima
  3k2z-assembly1_A  TM=9.496E-01  e=6.028E-04  Thermotoga maritima
  7b1y-assembly1_A  TM=8.566E-01  e=2.868E-02  Saccharopolyspora erythraea NRRL 2338
  7b24-assembly1_D  TM=8.521E-01  e=2.868E-02  Saccharopolyspora erythraea NRRL 2338
  1zao-assembly1_A  TM=7.357E-01  e=2.730E-01  Archaeoglobus fulgidus

pLDDT: mean 84.41, std 24.13, range [26.36, 98.62]

Solvent-accessible surface area (backbone atoms only — not comparable to full-atom values): 11860 Å² total; per-residue (Å²): 128,81,73,72,65,78,62,80,80,83,65,53,73,68,55,31,43,52,51,22,44,44,51,41,38,20,46,69,66,72,42,31,55,38,68,67,57,53,20,64,69,70,68,53,52,70,70,56,45,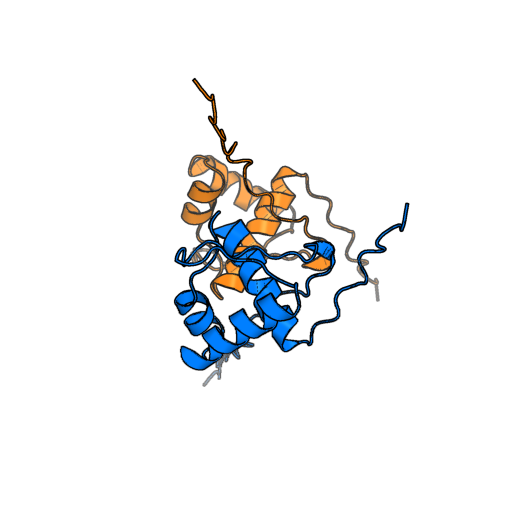50,51,49,53,48,50,36,38,76,70,59,44,30,47,66,47,88,96,41,70,54,43,56,38,76,65,60,58,75,90,74,45,53,80,57,73,54,76,76,66,73,74,68,76,69,70,65,75,124,128,81,72,72,65,77,64,79,80,82,64,53,73,68,55,32,42,52,51,22,44,46,50,40,39,19,45,69,66,72,43,31,54,39,67,66,58,52,19,64,70,72,70,51,51,69,69,57,44,51,52,49,52,50,52,35,37,74,69,60,44,31,49,67,48,89,95,41,70,54,42,57,37,74,66,60,60,75,90,75,47,54,80,55,74,54,77,76,66,71,74,71,74,70,69,67,75,125

Radius of gyration: 19.24 Å; Cα contacts (8 Å, |Δi|>4): 199; chains: 2; bounding box: 36×44×76 Å

Secondary structure (DSSP, 8-state):
------------HHHHHHHHHHHHHHHHHSSPPPHHHHHHHHT--HHHHHHHHHHHHHTTSEE--TT-TT--EE-S-GGGSPPPP-------------/------------HHHHHHHHHHHHHHHHHSSPPPHHHHHHHHT--HHHHHHHHHHHHHTTSEE--TT-TT--EE-S-GGGSPPPP-------------

Foldseek 3Di:
DPPVVVPLLDDDPVLLLLLQCQVVVCVVVVWGDFLVVVCVQVVHDSVVSVVSLVVCVVSVQWDADPPDRTGIDGPHDPVSGDHNDRPPPVPPPVPPPD/DPPVVVPLLDDDPVLLLLLQCQVVVCVVVVWGDFLVVVCVQVVHDSVVSVVSLVVCVVSVQWDADPPDRTGIDGPHDPVSGDHNDRPPPVPPPPPPPD

InterPro domains:
  IPR006199 LexA repressor, DNA-binding domain [PF01726] (9-70)
  IPR036388 Winged helix-like DNA-binding domain superfamily [G3DSA:1.10.10.10] (10-74)
  IPR036390 Winged helix DNA-binding domain superfamily [SSF46785] (11-75)

Sequence (196 aa):
MAKVSHSAKAFTPKQGQYLAFIDAYTRVHRRPPAEWEMQRHFGVTPPSVHQMVLTLERAGLIRRQPGSPRSIEVLVPPDQLPVLEIPNQSVKTSVSRYMAKVSHSAKAFTPKQGQYLAFIDAYTRVHRRPPAEWEMQRHFGVTPPSVHQMVLTLERAGLIRRQPGSPRSIEVLVPPDQLPVLEIPNQSVKTSVSRY